Protein AF-0000000075801172 (afdb_homodimer)

Nearest PDB structures (foldseek):
  7rrp-assembly1_A  TM=1.000E+00  e=5.725E-20  Homo sapiens
  6wyh-assembly1_C  TM=9.990E-01  e=5.725E-20  Homo sapiens
  7ck8-assembly1_L-2  TM=9.978E-01  e=5.195E-20  Homo sapiens
  7u5l-assembly1_A  TM=1.000E+00  e=8.442E-20  Bos taurus
  4p18-assembly1_A  TM=9.981E-01  e=1.254E-17  Aquarana catesbeiana

pLDDT: mean 94.78, std 10.23, range [30.16, 98.81]

InterPro domains:
  IPR001519 Ferritin [PTHR11431] (6-178)
  IPR008331 Ferritin/DPS domain [PF00210] (19-159)
  IPR009040 Ferritin-like diiron domain [PS50905] (11-160)
  IPR009078 Ferritin-like superfamily [SSF47240] (3-177)
  IPR012347 Ferritin-like [G3DSA:1.20.1260.10] (1-182)

Radius of gyration: 22.42 Å; Cα contacts (8 Å, |Δi|>4): 446; chains: 2; bounding box: 62×63×52 Å

Organism: Acinonyx jubatus (NCBI:txid32536)

Foldseek 3Di:
DPPPPQFPQADLDDVVLLVLLLVLLLLLLLQLQQLQLQLVLCVDPVNVLNLSNVVSNVVSVVSNVVSVVSVVVCVNNRHDHDDDDRDHDPDNPQPADLSVLVVNLVSLVVSLVSLVVSLVVCVVSVNVVSNVVSVPPPNVVSVVSNVVSVVLNVQLVVLPPPVDVVSRVCCSCPVSVVVVVD/DPDPPQFPQADLDDVVLLVLLLVLLLLLLLQLQQLQLQLVLCVDPVNVLNLSNVVSNVVSVVSNVVSVVSVVVCVNNRHDHDDDDRDHDPDNPQPADLSVLVVNLVSLVVSLVSLVVSLVVCVVSVNVVSNVVSVPPPNVVSVVSNVVSVVLNVQLVVLPPPVDVVSRVCCSCPVSVVVVVD

Sequence (364 aa):
MATAPSSQVRQNYHPQCEAAINSQINLELYTSYVYLSMAFYFDRADVALENFSKFFLRRSYKESQHAEKLMQLQNQRGGRIRLHNIMKPDRDNWENGLNAMEWAFHLEKSMNQSLLDLHQLATDKNDAHLCSFLETNYLPEQVKVIKELGGYITNLSKMGAPETGMAEYLFDKLTLGNSAKNMATAPSSQVRQNYHPQCEAAINSQINLELYTSYVYLSMAFYFDRADVALENFSKFFLRRSYKESQHAEKLMQLQNQRGGRIRLHNIMKPDRDNWENGLNAMEWAFHLEKSMNQSLLDLHQLATDKNDAHLCSFLETNYLPEQVKVIKELGGYITNLSKMGAPETGMAEYLFDKLTLGNSAKN

Solvent-accessible surface area (backbone atoms only — not comparable to full-atom values): 19072 Å² total; per-residue (Å²): 125,84,69,74,76,74,39,89,64,44,64,91,63,54,68,68,56,48,50,49,48,32,52,49,31,52,50,25,46,33,50,15,50,38,24,42,53,51,11,58,47,24,52,18,76,88,61,60,31,58,33,51,12,51,53,27,37,51,50,13,53,50,28,43,49,53,22,49,52,49,51,50,49,37,27,66,46,28,49,73,88,61,80,58,62,36,66,43,59,93,61,87,71,57,91,47,66,57,57,43,41,49,51,52,37,51,53,48,52,51,50,46,50,52,52,50,52,49,37,50,51,23,54,76,68,69,28,64,67,58,34,51,49,42,59,70,74,41,51,61,58,47,56,53,50,47,50,50,36,50,50,51,44,51,52,35,47,72,52,37,40,83,83,32,68,63,25,53,54,48,43,28,57,58,52,42,42,52,53,69,75,103,126,84,69,74,76,74,38,88,64,43,65,89,63,54,68,67,56,48,51,48,49,32,51,49,30,52,50,26,46,34,50,15,49,39,25,42,53,50,12,57,46,26,52,19,75,87,60,61,32,59,32,52,12,50,53,27,39,52,50,14,54,51,27,42,50,53,21,49,52,48,51,49,49,37,28,68,45,28,47,74,88,63,80,59,63,34,65,42,56,96,63,86,72,58,91,46,68,57,56,41,40,49,51,50,38,51,51,49,51,51,50,46,50,52,51,50,51,50,38,51,52,22,57,76,68,68,29,62,65,59,35,50,50,42,59,69,74,41,52,61,58,46,55,53,50,45,50,52,36,51,50,50,44,51,52,34,46,73,53,38,40,83,84,32,66,63,26,54,54,48,42,27,56,58,54,40,43,52,53,70,75,104

Secondary structure (DSSP, 8-state):
-------TT--S--HHHHHHHHHHHHHHHHHHHHHHHHHHHHTSTTT--HHHHHHHHHHHHHHHHHHHHHHHHHHHTT------PBPPPS-S---SHHHHHHHHHHHHHHHHHHHHHHHHHHHHTT-HHHHHHHHHHTHHHHHHHHHHHHHHHHHHHHTTTTT-HHHHHHIIIIIIHHHTT-/-------TT--S--HHHHHHHHHHHHHHHHHHHHHHHHHHHHTSTTT--HHHHHHHHHHHHHHHHHHHHHHHHHHHTT------PBPPPS-S---SHHHHHHHHHHHHHHHHHHHHHHHHHHHHTT-HHHHHHHHHHTHHHHHHHHHHHHHHHHHHHHTTTTT-HHHHHHIIIIIIHHHTT-

Structure (mmCIF, N/CA/C/O backbone):
data_AF-0000000075801172-model_v1
#
loop_
_entity.id
_entity.type
_entity.pdbx_description
1 polymer 'Ferritin heavy chain-like'
#
loop_
_atom_site.group_PDB
_atom_site.id
_atom_site.type_symbol
_atom_site.label_atom_id
_atom_site.label_alt_id
_atom_site.label_comp_id
_atom_site.label_asym_id
_atom_site.label_entity_id
_atom_site.label_seq_id
_atom_site.pdbx_PDB_ins_code
_atom_site.Cartn_x
_atom_site.Cartn_y
_atom_site.Cartn_z
_atom_site.occupancy
_atom_site.B_iso_or_equiv
_atom_site.auth_seq_id
_atom_site.auth_comp_id
_atom_site.auth_asym_id
_atom_site.auth_atom_id
_atom_site.pdbx_PDB_model_num
ATOM 1 N N . MET A 1 1 ? -9.609 13.562 30.75 1 30.16 1 MET A N 1
ATOM 2 C CA . MET A 1 1 ? -8.961 13.297 29.469 1 30.16 1 MET A CA 1
ATOM 3 C C . MET A 1 1 ? -9.586 14.148 28.359 1 30.16 1 MET A C 1
ATOM 5 O O . MET A 1 1 ? -10.789 14.078 28.109 1 30.16 1 MET A O 1
ATOM 9 N N . ALA A 1 2 ? -9.078 15.312 28.109 1 39 2 ALA A N 1
ATOM 10 C CA . ALA A 1 2 ? -9.781 16.281 27.266 1 39 2 ALA A CA 1
ATOM 11 C C . ALA A 1 2 ? -10.211 15.656 25.953 1 39 2 ALA A C 1
ATOM 13 O O . ALA A 1 2 ? -9.383 15.086 25.234 1 39 2 ALA A O 1
ATOM 14 N N . THR A 1 3 ? -11.375 15.148 25.734 1 43 3 THR A N 1
ATOM 15 C CA . THR A 1 3 ? -11.938 14.578 24.516 1 43 3 THR A CA 1
ATOM 16 C C . THR A 1 3 ? -11.555 15.422 23.312 1 43 3 THR A C 1
ATOM 18 O O . THR A 1 3 ? -11.625 16.656 23.359 1 43 3 THR A O 1
ATOM 21 N N . ALA A 1 4 ? -10.57 14.977 22.516 1 52.16 4 ALA A N 1
ATOM 22 C CA . ALA A 1 4 ? -10.195 15.75 21.344 1 52.16 4 ALA A CA 1
ATOM 23 C C . ALA A 1 4 ? -11.422 16.406 20.688 1 52.16 4 ALA A C 1
ATOM 25 O O . ALA A 1 4 ? -12.461 15.758 20.531 1 52.16 4 ALA A O 1
ATOM 26 N N . PRO A 1 5 ? -11.492 17.656 20.766 1 61.16 5 PRO A N 1
ATOM 27 C CA . PRO A 1 5 ? -12.68 18.328 20.25 1 61.16 5 PRO A CA 1
ATOM 28 C C . PRO A 1 5 ? -13.18 17.766 18.938 1 61.16 5 PRO A C 1
ATOM 30 O O . PRO A 1 5 ? -12.375 17.281 18.125 1 61.16 5 PRO A O 1
ATOM 33 N N . SER A 1 6 ? -14.477 17.266 18.875 1 72.88 6 SER A N 1
ATOM 34 C CA . SER A 1 6 ? -15.172 16.781 17.688 1 72.88 6 SER A CA 1
ATOM 35 C C . SER A 1 6 ? -14.914 17.703 16.484 1 72.88 6 SER A C 1
ATOM 37 O O . SER A 1 6 ? -14.719 18.906 16.656 1 72.88 6 SER A O 1
ATOM 39 N N . SER A 1 7 ? -14.594 17.141 15.359 1 84.56 7 SER A N 1
ATOM 40 C CA . SER A 1 7 ? -14.43 17.875 14.109 1 84.56 7 SER A CA 1
ATOM 41 C C . SER A 1 7 ? -15.586 18.844 13.883 1 84.56 7 SER A C 1
ATOM 43 O O . SER A 1 7 ? -16.734 18.516 14.18 1 84.56 7 SER A O 1
ATOM 45 N N . GLN A 1 8 ? -15.258 20.047 13.562 1 88.81 8 GLN A N 1
ATOM 46 C CA . GLN A 1 8 ? -16.25 21.078 13.305 1 88.81 8 GLN A CA 1
ATOM 47 C C . GLN A 1 8 ? -17.203 20.656 12.188 1 88.81 8 GLN A C 1
ATOM 49 O O . GLN A 1 8 ? -18.328 21.172 12.094 1 88.81 8 GLN A O 1
ATOM 54 N N . VAL A 1 9 ? -16.797 19.688 11.383 1 93.56 9 VAL A N 1
ATOM 55 C CA . VAL A 1 9 ? -17.609 19.359 10.211 1 93.56 9 VAL A CA 1
ATOM 56 C C . VAL A 1 9 ? -18.5 18.156 10.531 1 93.56 9 VAL A C 1
ATOM 58 O O . VAL A 1 9 ? -19.359 17.797 9.727 1 93.56 9 VAL A O 1
ATOM 61 N N . ARG A 1 10 ? -18.344 17.609 11.672 1 94.44 10 ARG A N 1
ATOM 62 C CA . ARG A 1 10 ? -19.109 16.422 12.016 1 94.44 10 ARG A CA 1
ATOM 63 C C . ARG A 1 10 ? -20.578 16.75 12.188 1 94.44 10 ARG A C 1
ATOM 65 O O . ARG A 1 10 ? -20.938 17.656 12.938 1 94.44 10 ARG A O 1
ATOM 72 N N . GLN A 1 11 ? -21.375 16.078 11.508 1 94.06 11 GLN A N 1
ATOM 73 C CA . GLN A 1 11 ? -22.828 16.25 11.594 1 94.06 11 GLN A CA 1
ATOM 74 C C . GLN A 1 11 ? -23.547 14.922 11.359 1 94.06 11 GLN A C 1
ATOM 76 O O . GLN A 1 11 ? -23.453 14.344 10.281 1 94.06 11 GLN A O 1
ATOM 81 N N . ASN A 1 12 ? -24.266 14.445 12.328 1 93.88 12 ASN A N 1
ATOM 82 C CA . ASN A 1 12 ? -25.078 13.242 12.25 1 93.88 12 ASN A CA 1
ATOM 83 C C . ASN A 1 12 ? -24.266 12.031 11.805 1 93.88 12 ASN A C 1
ATOM 85 O O . ASN A 1 12 ? -24.688 11.281 10.922 1 93.88 12 ASN A O 1
ATOM 89 N N . TYR A 1 13 ? -23.156 11.969 12.359 1 96.25 13 TYR A N 1
ATOM 90 C CA . TYR A 1 13 ? -22.266 10.852 12.078 1 96.25 13 TYR A CA 1
ATOM 91 C C . TYR A 1 13 ? -22.141 9.93 13.289 1 96.25 13 TYR A C 1
ATOM 93 O O . TYR A 1 13 ? -21.391 10.227 14.227 1 96.25 13 TYR A O 1
ATOM 101 N N . HIS A 1 14 ? -22.828 8.859 13.273 1 97.31 14 HIS A N 1
ATOM 102 C CA . HIS A 1 14 ? -22.953 7.957 14.406 1 97.31 14 HIS A CA 1
ATOM 103 C C . HIS A 1 14 ? -21.609 7.297 14.727 1 97.31 14 HIS A C 1
ATOM 105 O O . HIS A 1 14 ? -20.891 6.879 13.812 1 97.31 14 HIS A O 1
ATOM 111 N N . PRO A 1 15 ? -21.266 7.145 16.016 1 97.44 15 PRO A N 1
ATOM 112 C CA . PRO A 1 15 ? -19.984 6.566 16.391 1 97.44 15 PRO A CA 1
ATOM 113 C C . PRO A 1 15 ? -19.812 5.129 15.906 1 97.44 15 PRO A C 1
ATOM 115 O O . PRO A 1 15 ? -18.703 4.703 15.594 1 97.44 15 PRO A O 1
ATOM 118 N N . GLN A 1 16 ? -20.859 4.434 15.844 1 98.38 16 GLN A N 1
ATOM 119 C CA . GLN A 1 16 ? -20.766 3.055 15.375 1 98.38 16 GLN A CA 1
ATOM 120 C C . GLN A 1 16 ? -20.422 2.996 13.891 1 98.38 16 GLN A C 1
ATOM 122 O O . GLN A 1 16 ? -19.703 2.094 13.453 1 98.38 16 GLN A O 1
ATOM 127 N N . CYS A 1 17 ? -20.984 3.93 13.062 1 98.5 17 CYS A N 1
ATOM 128 C CA . CYS A 1 17 ? -20.609 4.008 11.656 1 98.5 17 CYS A CA 1
ATOM 129 C C . CYS A 1 17 ? -19.141 4.391 11.492 1 98.5 17 CYS A C 1
ATOM 131 O O . CYS A 1 17 ? -18.438 3.795 10.68 1 98.5 17 CYS A O 1
ATOM 133 N N . GLU A 1 18 ? -18.719 5.355 12.289 1 98.12 18 GLU A N 1
ATOM 134 C CA . GLU A 1 18 ? -17.312 5.766 12.289 1 98.12 18 GLU A CA 1
ATOM 135 C C . GLU A 1 18 ? -16.391 4.582 12.586 1 98.12 18 GLU A C 1
ATOM 137 O O . GLU A 1 18 ? -15.406 4.363 11.883 1 98.12 18 GLU A O 1
ATOM 142 N N . ALA A 1 19 ? -16.719 3.816 13.578 1 98.56 19 ALA A N 1
ATOM 143 C CA . ALA A 1 19 ? -15.922 2.66 13.969 1 98.56 19 ALA A CA 1
ATOM 144 C C . ALA A 1 19 ? -15.93 1.588 12.883 1 98.56 19 ALA A C 1
ATOM 146 O O . ALA A 1 19 ? -14.898 0.969 12.609 1 98.56 19 ALA A O 1
ATOM 147 N N . ALA A 1 20 ? -17.047 1.38 12.344 1 98.62 20 ALA A N 1
ATOM 148 C CA . ALA A 1 20 ? -17.188 0.351 11.312 1 98.62 20 ALA A CA 1
ATOM 149 C C . ALA A 1 20 ? -16.375 0.716 10.07 1 98.62 20 ALA A C 1
ATOM 151 O O . ALA A 1 20 ? -15.812 -0.159 9.406 1 98.62 20 ALA A O 1
ATOM 152 N N . ILE A 1 21 ? -16.344 1.961 9.711 1 98.62 21 ILE A N 1
ATOM 153 C CA . ILE A 1 21 ? -15.547 2.422 8.586 1 98.62 21 ILE A CA 1
ATOM 154 C C . ILE A 1 21 ? -14.062 2.18 8.875 1 98.62 21 ILE A C 1
ATOM 156 O O . ILE A 1 21 ? -13.32 1.726 8.008 1 98.62 21 ILE A O 1
ATOM 160 N N . ASN A 1 22 ? -13.641 2.457 10.109 1 98.5 22 ASN A N 1
ATOM 161 C CA . ASN A 1 22 ? -12.266 2.178 10.492 1 98.5 22 ASN A CA 1
ATOM 162 C C . ASN A 1 22 ? -11.938 0.693 10.367 1 98.5 22 ASN A C 1
ATOM 164 O O . ASN A 1 22 ? -10.852 0.329 9.914 1 98.5 22 ASN A O 1
ATOM 168 N N . SER A 1 23 ? -12.891 -0.147 10.734 1 98.5 23 SER A N 1
ATOM 169 C CA . SER A 1 23 ? -12.703 -1.586 10.586 1 98.5 23 SER A CA 1
ATOM 170 C C . SER A 1 23 ? -12.57 -1.971 9.109 1 98.5 23 SER A C 1
ATOM 172 O O . SER A 1 23 ? -11.719 -2.789 8.758 1 98.5 23 SER A O 1
ATOM 174 N N . GLN A 1 24 ? -13.422 -1.36 8.336 1 98.62 24 GLN A N 1
ATOM 175 C CA . GLN A 1 24 ? -13.391 -1.66 6.906 1 98.62 24 GLN A CA 1
ATOM 176 C C . GLN A 1 24 ? -12.086 -1.181 6.273 1 98.62 24 GLN A C 1
ATOM 178 O O . GLN A 1 24 ? -11.547 -1.837 5.383 1 98.62 24 GLN A O 1
ATOM 183 N N . ILE A 1 25 ? -11.562 0.005 6.66 1 98.62 25 ILE A N 1
ATOM 184 C CA . ILE A 1 25 ? -10.266 0.503 6.191 1 98.62 25 ILE A CA 1
ATOM 185 C C . ILE A 1 25 ? -9.188 -0.54 6.457 1 98.62 25 ILE A C 1
ATOM 187 O O . ILE A 1 25 ? -8.422 -0.892 5.559 1 98.62 25 ILE A O 1
ATOM 191 N N . ASN A 1 26 ? -9.156 -1.067 7.652 1 97.94 26 ASN A N 1
ATOM 192 C CA . ASN A 1 26 ? -8.156 -2.061 8.023 1 97.94 26 ASN A CA 1
ATOM 193 C C . ASN A 1 26 ? -8.289 -3.33 7.184 1 97.94 26 ASN A C 1
ATOM 195 O O . ASN A 1 26 ? -7.285 -3.928 6.789 1 97.94 26 ASN A O 1
ATOM 199 N N . LEU A 1 27 ? -9.5 -3.742 6.977 1 98.06 27 LEU A N 1
ATOM 200 C CA . LEU A 1 27 ? -9.742 -4.938 6.176 1 98.06 27 LEU A CA 1
ATOM 201 C C . LEU A 1 27 ? -9.242 -4.746 4.75 1 98.06 27 LEU A C 1
ATOM 203 O O . LEU A 1 27 ? -8.648 -5.656 4.168 1 98.06 27 LEU A O 1
ATOM 207 N N . GLU A 1 28 ? -9.5 -3.566 4.164 1 98.56 28 GLU A N 1
ATOM 208 C CA . GLU A 1 28 ? -9.023 -3.27 2.816 1 98.56 28 GLU A CA 1
ATOM 209 C C . GLU A 1 28 ? -7.5 -3.275 2.758 1 98.56 28 GLU A C 1
ATOM 211 O O . GLU A 1 28 ? -6.91 -3.791 1.805 1 98.56 28 GLU A O 1
ATOM 216 N N . LEU A 1 29 ? -6.871 -2.676 3.752 1 98.62 29 LEU A N 1
ATOM 217 C CA . LEU A 1 29 ? -5.414 -2.652 3.795 1 98.62 29 LEU A CA 1
ATOM 218 C C . LEU A 1 29 ? -4.852 -4.066 3.928 1 98.62 29 LEU A C 1
ATOM 220 O O . LEU A 1 29 ? -3.881 -4.418 3.254 1 98.62 29 LEU A O 1
ATOM 224 N N . TYR A 1 30 ? -5.469 -4.875 4.727 1 98.31 30 TYR A N 1
ATOM 225 C CA . TYR A 1 30 ? -5.074 -6.273 4.867 1 98.31 30 TYR A CA 1
ATOM 226 C C . TYR A 1 30 ? -5.219 -7.016 3.543 1 98.31 30 TYR A C 1
ATOM 228 O O . TYR A 1 30 ? -4.32 -7.758 3.137 1 98.31 30 TYR A O 1
ATOM 236 N N . THR A 1 31 ? -6.34 -6.82 2.947 1 98.25 31 THR A N 1
ATOM 237 C CA . THR A 1 31 ? -6.598 -7.496 1.681 1 98.25 31 THR A CA 1
ATOM 238 C C . THR A 1 31 ? -5.574 -7.082 0.626 1 98.25 31 THR A C 1
ATOM 240 O O . THR A 1 31 ? -5.098 -7.914 -0.145 1 98.25 31 THR A O 1
ATOM 243 N N . SER A 1 32 ? -5.246 -5.75 0.593 1 98.62 32 SER A N 1
ATOM 244 C CA . SER A 1 32 ? -4.199 -5.27 -0.302 1 98.62 32 SER A CA 1
ATOM 245 C C . SER A 1 32 ? -2.883 -6 -0.051 1 98.62 32 SER A C 1
ATOM 247 O O . SER A 1 32 ? -2.193 -6.391 -0.995 1 98.62 32 SER A O 1
ATOM 249 N N . TYR A 1 33 ? -2.561 -6.238 1.163 1 98.62 33 TYR A N 1
ATOM 250 C CA . TYR A 1 33 ? -1.331 -6.914 1.561 1 98.62 33 TYR A CA 1
ATOM 251 C C . TYR A 1 33 ? -1.348 -8.375 1.127 1 98.62 33 TYR A C 1
ATOM 253 O O . TYR A 1 33 ? -0.34 -8.898 0.646 1 98.62 33 TYR A O 1
ATOM 261 N N . VAL A 1 34 ? -2.455 -9.023 1.268 1 98.38 34 VAL A N 1
ATOM 262 C CA . VAL A 1 34 ? -2.609 -10.414 0.854 1 98.38 34 VAL A CA 1
ATOM 263 C C . VAL A 1 34 ? -2.402 -10.531 -0.655 1 98.38 34 VAL A C 1
ATOM 265 O O . VAL A 1 34 ? -1.671 -11.406 -1.122 1 98.38 34 VAL A O 1
ATOM 268 N N . TYR A 1 35 ? -3.002 -9.633 -1.4 1 98.56 35 TYR A N 1
ATOM 269 C CA . TYR A 1 35 ? -2.865 -9.664 -2.852 1 98.56 35 TYR A CA 1
ATOM 270 C C . TYR A 1 35 ? -1.427 -9.375 -3.271 1 98.56 35 TYR A C 1
ATOM 272 O O . TYR A 1 35 ? -0.944 -9.922 -4.266 1 98.56 35 TYR A O 1
ATOM 280 N N . LEU A 1 36 ? -0.772 -8.492 -2.512 1 98.75 36 LEU A N 1
ATOM 281 C CA . LEU A 1 36 ? 0.645 -8.25 -2.758 1 98.75 36 LEU A CA 1
ATOM 282 C C . LEU A 1 36 ? 1.455 -9.531 -2.588 1 98.75 36 LEU A C 1
ATOM 284 O O . LEU A 1 36 ? 2.303 -9.852 -3.424 1 98.75 36 LEU A O 1
ATOM 288 N N . SER A 1 37 ? 1.157 -10.266 -1.583 1 98.5 37 SER A N 1
ATOM 289 C CA . SER A 1 37 ? 1.79 -11.555 -1.337 1 98.5 37 SER A CA 1
ATOM 290 C C . SER A 1 37 ? 1.562 -12.516 -2.502 1 98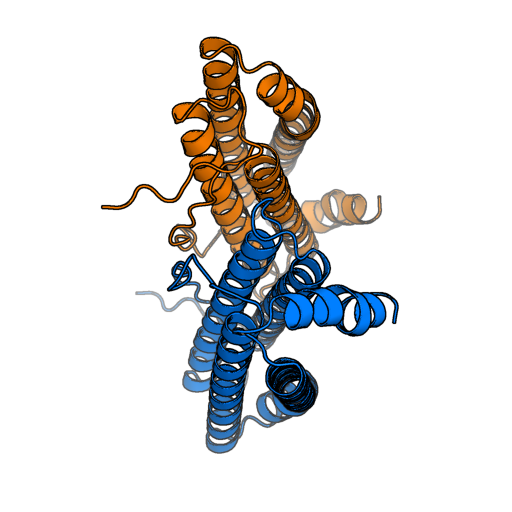.5 37 SER A C 1
ATOM 292 O O . SER A 1 37 ? 2.5 -13.164 -2.975 1 98.5 37 SER A O 1
ATOM 294 N N . MET A 1 38 ? 0.313 -12.594 -2.994 1 98.12 38 MET A N 1
ATOM 295 C CA . MET A 1 38 ? -0.011 -13.461 -4.121 1 98.12 38 MET A CA 1
ATOM 296 C C . MET A 1 38 ? 0.763 -13.047 -5.367 1 98.12 38 MET A C 1
ATOM 298 O O . MET A 1 38 ? 1.316 -13.898 -6.07 1 98.12 38 MET A O 1
ATOM 302 N N . ALA A 1 39 ? 0.782 -11.734 -5.586 1 98.56 39 ALA A N 1
ATOM 303 C CA . ALA A 1 39 ? 1.435 -11.211 -6.781 1 98.56 39 ALA A CA 1
ATOM 304 C C . ALA A 1 39 ? 2.891 -11.664 -6.855 1 98.56 39 ALA A C 1
ATOM 306 O O . ALA A 1 39 ? 3.33 -12.195 -7.875 1 98.56 39 ALA A O 1
ATOM 307 N N . PHE A 1 40 ? 3.564 -11.594 -5.766 1 98.44 40 PHE A N 1
ATOM 308 C CA . PHE A 1 40 ? 5 -11.844 -5.828 1 98.44 40 PHE A CA 1
ATOM 309 C C . PHE A 1 40 ? 5.309 -13.312 -5.602 1 98.44 40 PHE A C 1
ATOM 311 O O . PHE A 1 40 ? 6.414 -13.781 -5.898 1 98.44 40 PHE A O 1
ATOM 318 N N . TYR A 1 41 ? 4.352 -14.086 -5.145 1 97.94 41 TYR A N 1
ATOM 319 C CA . TYR A 1 41 ? 4.461 -15.539 -5.219 1 97.94 41 TYR A CA 1
ATOM 320 C C . TYR A 1 41 ? 4.5 -16.016 -6.668 1 97.94 41 TYR A C 1
ATOM 322 O O . TYR A 1 41 ? 5.375 -16.781 -7.055 1 97.94 41 TYR A O 1
ATOM 330 N N . PHE A 1 42 ? 3.596 -15.492 -7.469 1 98 42 PHE A N 1
ATOM 331 C CA . PHE A 1 42 ? 3.441 -15.969 -8.836 1 98 42 PHE A CA 1
ATOM 332 C C . PHE A 1 42 ? 4.539 -15.414 -9.734 1 98 42 PHE A C 1
ATOM 334 O O . PHE A 1 42 ? 4.762 -15.914 -10.836 1 98 42 PHE A O 1
ATOM 341 N N . ASP A 1 43 ? 5.215 -14.406 -9.242 1 97.56 43 ASP A N 1
ATOM 342 C CA . ASP A 1 43 ? 6.34 -13.828 -9.977 1 97.56 43 ASP A CA 1
ATOM 343 C C . ASP A 1 43 ? 7.613 -14.641 -9.758 1 97.56 43 ASP A C 1
ATOM 345 O O . ASP A 1 43 ? 8.609 -14.445 -10.453 1 97.56 43 ASP A O 1
ATOM 349 N N . ARG A 1 44 ? 7.645 -15.578 -8.852 1 96.44 44 ARG A N 1
ATOM 350 C CA . ARG A 1 44 ? 8.828 -16.391 -8.578 1 96.44 44 ARG A CA 1
ATOM 351 C C . ARG A 1 44 ? 9.258 -17.156 -9.82 1 96.44 44 ARG A C 1
ATOM 353 O O . ARG A 1 44 ? 8.422 -17.547 -10.641 1 96.44 44 ARG A O 1
ATOM 360 N N . ALA A 1 45 ? 10.516 -17.438 -9.836 1 94.38 45 ALA A N 1
ATOM 361 C CA . ALA A 1 45 ? 11.062 -18.172 -10.977 1 94.38 45 ALA A CA 1
ATOM 362 C C . ALA A 1 45 ? 10.562 -19.609 -11.008 1 94.38 45 ALA A C 1
ATOM 364 O O . ALA A 1 45 ? 10.398 -20.188 -12.078 1 94.38 45 ALA A O 1
ATOM 365 N N . ASP A 1 46 ? 10.266 -20.172 -9.844 1 94.12 46 ASP A N 1
ATOM 366 C CA . ASP A 1 46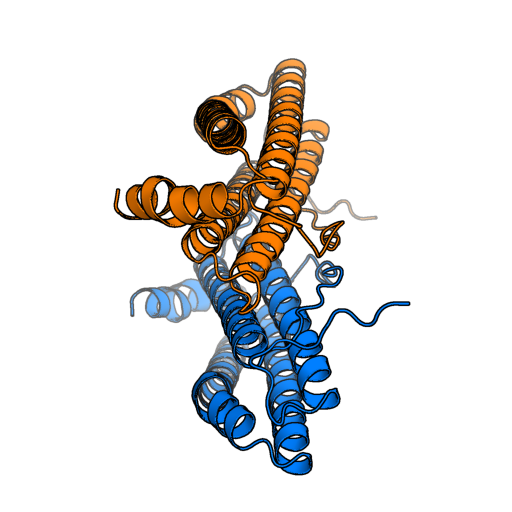 ? 9.852 -21.562 -9.781 1 94.12 46 ASP A CA 1
ATOM 367 C C . ASP A 1 46 ? 8.336 -21.703 -9.93 1 94.12 46 ASP A C 1
ATOM 369 O O . ASP A 1 46 ? 7.801 -22.812 -9.953 1 94.12 46 ASP A O 1
ATOM 373 N N . VAL A 1 47 ? 7.613 -20.562 -9.984 1 95.06 47 VAL A N 1
ATOM 374 C CA . VAL A 1 47 ? 6.184 -20.516 -10.258 1 95.06 47 VAL A CA 1
ATOM 375 C C . VAL A 1 47 ? 5.945 -20 -11.68 1 95.06 47 VAL A C 1
ATOM 377 O O . VAL A 1 47 ? 5.215 -20.625 -12.453 1 95.06 47 VAL A O 1
ATOM 380 N N . ALA A 1 48 ? 6.484 -18.844 -12.008 1 96 48 ALA A N 1
ATOM 381 C CA . ALA A 1 48 ? 6.641 -18.312 -13.352 1 96 48 ALA A CA 1
ATOM 382 C C . ALA A 1 48 ? 5.285 -18.156 -14.039 1 96 48 ALA A C 1
ATOM 384 O O . ALA A 1 48 ? 5.109 -18.578 -15.18 1 96 48 ALA A O 1
ATOM 385 N N . LEU A 1 49 ? 4.348 -17.578 -13.344 1 97.12 49 LEU A N 1
ATOM 386 C CA . LEU A 1 49 ? 3.049 -17.234 -13.914 1 97.12 49 LEU A CA 1
ATOM 387 C C . LEU A 1 49 ? 2.816 -15.727 -13.859 1 97.12 49 LEU A C 1
ATOM 389 O O . LEU A 1 49 ? 2.119 -15.234 -12.961 1 97.12 49 LEU A O 1
ATOM 393 N N . GLU A 1 50 ? 3.318 -15.07 -14.82 1 97.31 50 GLU A N 1
ATOM 394 C CA . GLU A 1 50 ? 3.482 -13.617 -14.82 1 97.31 50 GLU A CA 1
ATOM 395 C C . GLU A 1 50 ? 2.133 -12.906 -14.852 1 97.31 50 GLU A C 1
ATOM 397 O O . GLU A 1 50 ? 1.961 -11.859 -14.227 1 97.31 50 GLU A O 1
ATOM 402 N N . ASN A 1 51 ? 1.214 -13.406 -15.57 1 98.19 51 ASN A N 1
ATOM 403 C CA . ASN A 1 51 ? -0.059 -12.703 -15.688 1 98.19 51 ASN A CA 1
ATOM 404 C C . ASN A 1 51 ? -0.917 -12.891 -14.438 1 98.19 51 ASN A C 1
ATOM 406 O O . ASN A 1 51 ? -1.684 -12 -14.062 1 98.19 51 ASN A O 1
ATOM 410 N N . PHE A 1 52 ? -0.803 -14.07 -13.758 1 98.31 52 PHE A N 1
ATOM 411 C CA . PHE A 1 52 ? -1.341 -14.172 -12.406 1 98.31 52 PHE A CA 1
ATOM 412 C C . PHE A 1 52 ? -0.762 -13.086 -11.508 1 98.31 52 PHE A C 1
ATOM 414 O O . PHE A 1 52 ? -1.496 -12.43 -10.766 1 98.31 52 PHE A O 1
ATOM 421 N N . SER A 1 53 ? 0.579 -12.953 -11.555 1 98.5 53 SER A N 1
ATOM 422 C CA . SER A 1 53 ? 1.265 -11.945 -10.75 1 98.5 53 SER A CA 1
ATOM 423 C C . SER A 1 53 ? 0.704 -10.555 -11.023 1 98.5 53 SER A C 1
ATOM 425 O O . SER A 1 53 ? 0.359 -9.828 -10.086 1 98.5 53 SER A O 1
ATOM 427 N N . LYS A 1 54 ? 0.573 -10.203 -12.234 1 98.31 54 LYS A N 1
ATOM 428 C CA . LYS A 1 54 ? 0.055 -8.891 -12.609 1 98.31 54 LYS A CA 1
ATOM 429 C C . LYS A 1 54 ? -1.382 -8.703 -12.133 1 98.31 54 LYS A C 1
ATOM 431 O O . LYS A 1 54 ? -1.756 -7.621 -11.68 1 98.31 54 LYS A O 1
ATOM 436 N N . PHE A 1 55 ? -2.197 -9.742 -12.375 1 98.44 55 PHE A N 1
ATOM 437 C CA . PHE A 1 55 ? -3.59 -9.688 -11.953 1 98.44 55 PHE A CA 1
ATOM 438 C C . PHE A 1 55 ? -3.688 -9.367 -10.461 1 98.44 55 PHE A C 1
ATOM 440 O O . PHE A 1 55 ? -4.418 -8.461 -10.062 1 98.44 55 PHE A O 1
ATOM 447 N N . PHE A 1 56 ? -2.914 -10.125 -9.617 1 98.56 56 PHE A N 1
ATOM 448 C CA . PHE A 1 56 ? -3.01 -9.945 -8.172 1 98.56 56 PHE A CA 1
ATOM 449 C C . PHE A 1 56 ? -2.385 -8.625 -7.746 1 98.56 56 PHE A C 1
ATOM 451 O O . PHE A 1 56 ? -2.83 -8.008 -6.777 1 98.56 56 PHE A O 1
ATOM 458 N N . LEU A 1 57 ? -1.346 -8.172 -8.43 1 98.69 57 LEU A N 1
ATOM 459 C CA . LEU A 1 57 ? -0.769 -6.867 -8.133 1 98.69 57 LEU A CA 1
ATOM 460 C C . LEU A 1 57 ? -1.778 -5.754 -8.391 1 98.69 57 LEU A C 1
ATOM 462 O O . LEU A 1 57 ? -1.914 -4.832 -7.578 1 98.69 57 LEU A O 1
ATOM 466 N N . ARG A 1 58 ? -2.498 -5.844 -9.492 1 98.25 58 ARG A N 1
ATOM 467 C CA . ARG A 1 58 ? -3.551 -4.875 -9.789 1 98.25 58 ARG A CA 1
ATOM 468 C C . ARG A 1 58 ? -4.629 -4.895 -8.711 1 98.25 58 ARG A C 1
ATOM 470 O O . ARG A 1 58 ? -5.125 -3.84 -8.305 1 98.25 58 ARG A O 1
ATOM 477 N N . ARG A 1 59 ? -4.965 -6.105 -8.312 1 98.25 59 ARG A N 1
ATOM 478 C CA . ARG A 1 59 ? -5.938 -6.219 -7.234 1 98.25 59 ARG A CA 1
ATOM 479 C C . ARG A 1 59 ? -5.43 -5.547 -5.965 1 98.25 59 ARG A C 1
ATOM 481 O O . ARG A 1 59 ? -6.195 -4.898 -5.25 1 98.25 59 ARG A O 1
ATOM 488 N N . SER A 1 60 ? -4.168 -5.703 -5.672 1 98.62 60 SER A N 1
ATOM 489 C CA . SER A 1 60 ? -3.564 -5.07 -4.504 1 98.62 60 SER A CA 1
ATOM 490 C C . SER A 1 60 ? -3.705 -3.553 -4.566 1 98.62 60 SER A C 1
ATOM 492 O O . SER A 1 60 ? -4.121 -2.924 -3.59 1 98.62 60 SER A O 1
ATOM 494 N N . TYR A 1 61 ? -3.406 -2.957 -5.668 1 98.5 61 TYR A N 1
ATOM 495 C CA . TYR A 1 61 ? -3.52 -1.516 -5.852 1 98.5 61 TYR A CA 1
ATOM 496 C C . TYR A 1 61 ? -4.965 -1.057 -5.688 1 98.5 61 TYR A C 1
ATOM 498 O O . TYR A 1 61 ? -5.23 -0.041 -5.043 1 98.5 61 TYR A O 1
ATOM 506 N N . LYS A 1 62 ? -5.867 -1.818 -6.25 1 98.06 62 LYS A N 1
ATOM 507 C CA . LYS A 1 62 ? -7.277 -1.459 -6.168 1 98.06 62 LYS A CA 1
ATOM 508 C C . LYS A 1 62 ? -7.762 -1.46 -4.723 1 98.06 62 LYS A C 1
ATOM 510 O O . LYS A 1 62 ? -8.492 -0.559 -4.305 1 98.06 62 LYS A O 1
ATOM 515 N N . GLU A 1 63 ? -7.391 -2.475 -3.967 1 98.44 63 GLU A N 1
ATOM 516 C CA . GLU A 1 63 ? -7.797 -2.537 -2.566 1 98.44 63 GLU A CA 1
ATOM 517 C C . GLU A 1 63 ? -7.211 -1.378 -1.769 1 98.44 63 GLU A C 1
ATOM 519 O O . GLU A 1 63 ? -7.848 -0.868 -0.844 1 98.44 63 GLU A O 1
ATOM 524 N N . SER A 1 64 ? -5.973 -1.017 -2.051 1 98.5 64 SER A N 1
ATOM 525 C CA . SER A 1 64 ? -5.383 0.16 -1.422 1 98.5 64 SER A CA 1
ATOM 526 C C . SER A 1 64 ? -6.207 1.411 -1.71 1 98.5 64 SER A C 1
ATOM 528 O O . SER A 1 64 ? -6.414 2.24 -0.822 1 98.5 64 SER A O 1
ATOM 530 N N . GLN A 1 65 ? -6.652 1.532 -2.91 1 98.31 65 GLN A N 1
ATOM 531 C CA . GLN A 1 65 ? -7.496 2.666 -3.281 1 98.31 65 GLN A CA 1
ATOM 532 C C . GLN A 1 65 ? -8.82 2.639 -2.525 1 98.31 65 GLN A C 1
ATOM 534 O O . GLN A 1 65 ? -9.359 3.689 -2.174 1 98.31 65 GLN A O 1
ATOM 539 N N . HIS A 1 66 ? -9.375 1.44 -2.33 1 98.5 66 HIS A N 1
ATOM 540 C CA . HIS A 1 66 ? -10.594 1.308 -1.539 1 98.5 66 HIS A CA 1
ATOM 541 C C . HIS A 1 66 ? -10.391 1.828 -0.12 1 98.5 66 HIS A C 1
ATOM 543 O O . HIS A 1 66 ? -11.25 2.529 0.418 1 98.5 66 HIS A O 1
ATOM 549 N N . ALA A 1 67 ? -9.258 1.487 0.458 1 98.69 67 ALA A N 1
ATOM 550 C CA . ALA A 1 67 ? -8.93 1.978 1.795 1 98.69 67 ALA A CA 1
ATOM 551 C C . ALA A 1 67 ? -8.836 3.5 1.812 1 98.69 67 ALA A C 1
ATOM 553 O O . ALA A 1 67 ? -9.391 4.152 2.699 1 98.69 67 ALA A O 1
ATOM 554 N N . GLU A 1 68 ? -8.172 4.062 0.864 1 98.62 68 GLU A N 1
ATOM 555 C CA . GLU A 1 68 ? -7.973 5.508 0.783 1 98.62 68 GLU A CA 1
ATOM 556 C C . GLU A 1 68 ? -9.305 6.238 0.635 1 98.62 68 GLU A C 1
ATOM 558 O O . GLU A 1 68 ? -9.516 7.289 1.245 1 98.62 68 GLU A O 1
ATOM 563 N N . LYS A 1 69 ? -10.172 5.648 -0.199 1 98.5 69 LYS A N 1
ATOM 564 C CA . LYS A 1 69 ? -11.492 6.254 -0.392 1 98.5 69 LYS A CA 1
ATOM 565 C C . LYS A 1 69 ? -12.273 6.289 0.916 1 98.5 69 LYS A C 1
ATOM 567 O O . LYS A 1 69 ? -12.961 7.273 1.208 1 98.5 69 LYS A O 1
ATOM 572 N N . LEU A 1 70 ? -12.195 5.258 1.665 1 98.75 70 LEU A N 1
ATOM 573 C CA . LEU A 1 70 ? -12.859 5.219 2.965 1 98.75 70 LEU A CA 1
ATOM 574 C C . LEU A 1 70 ? -12.227 6.215 3.93 1 98.75 70 LEU A C 1
ATOM 576 O O . LEU A 1 70 ? -12.922 6.844 4.727 1 98.75 70 LEU A O 1
ATOM 580 N N . MET A 1 71 ? -10.914 6.367 3.859 1 98.62 71 MET A N 1
ATOM 581 C CA . MET A 1 71 ? -10.219 7.328 4.707 1 98.62 71 MET A CA 1
ATOM 582 C C . MET A 1 71 ? -10.641 8.758 4.367 1 98.62 71 MET A C 1
ATOM 584 O O . MET A 1 71 ? -10.844 9.578 5.266 1 98.62 71 MET A O 1
ATOM 588 N N . GLN A 1 72 ? -10.758 8.945 3.086 1 98.19 72 GLN A N 1
ATOM 589 C CA . GLN A 1 72 ? -11.242 10.25 2.65 1 98.19 72 GLN A CA 1
ATOM 590 C C . GLN A 1 72 ? -12.641 10.516 3.188 1 98.19 72 GLN A C 1
ATOM 592 O O . GLN A 1 72 ? -12.922 11.617 3.678 1 98.19 72 GLN A O 1
ATOM 597 N N . LEU A 1 73 ? -13.531 9.531 3.074 1 98.25 73 LEU A N 1
ATOM 598 C CA . LEU A 1 73 ? -14.891 9.672 3.586 1 98.25 73 LEU A CA 1
ATOM 599 C C . LEU A 1 73 ? -14.883 9.953 5.086 1 98.25 73 LEU A C 1
ATOM 601 O O . LEU A 1 73 ? -15.609 10.828 5.559 1 98.25 73 LEU A O 1
ATOM 605 N N . GLN A 1 74 ? -14.086 9.211 5.836 1 98 74 GLN A N 1
ATOM 606 C CA . GLN A 1 74 ? -13.961 9.375 7.281 1 98 74 GLN A CA 1
ATOM 607 C C . GLN A 1 74 ? -13.617 10.82 7.641 1 98 74 GLN A C 1
ATOM 609 O O . GLN A 1 74 ? -14.266 11.422 8.5 1 98 74 GLN A O 1
ATOM 614 N N . ASN A 1 75 ? -12.68 11.367 6.898 1 97.25 75 ASN A N 1
ATOM 615 C CA . ASN A 1 75 ? -12.266 12.742 7.141 1 97.25 75 ASN A CA 1
ATOM 616 C C . ASN A 1 75 ? -13.352 13.734 6.738 1 97.25 75 ASN A C 1
ATOM 618 O O . ASN A 1 75 ? -13.594 14.711 7.445 1 97.25 75 ASN A O 1
ATOM 622 N N . GLN A 1 76 ? -13.977 13.43 5.641 1 97 76 GLN A N 1
ATOM 623 C CA . GLN A 1 76 ? -15.031 14.297 5.141 1 97 76 GLN A CA 1
ATOM 624 C C . GLN A 1 76 ? -16.203 14.383 6.121 1 97 76 GLN A C 1
ATOM 626 O O . GLN A 1 76 ? -16.828 15.43 6.254 1 97 76 GLN A O 1
ATOM 631 N N . ARG A 1 77 ? -16.438 13.281 6.855 1 97.06 77 ARG A N 1
ATOM 632 C CA . ARG A 1 77 ? -17.578 13.203 7.758 1 97.06 77 ARG A CA 1
ATOM 633 C C . ARG A 1 77 ? -17.203 13.656 9.164 1 97.06 77 ARG A C 1
ATOM 635 O O . ARG A 1 77 ? -18.031 13.648 10.07 1 97.06 77 ARG A O 1
ATOM 642 N N . GLY A 1 78 ? -15.945 14.086 9.305 1 96.69 78 GLY A N 1
ATOM 643 C CA . GLY A 1 78 ? -15.484 14.609 10.578 1 96.69 78 GLY A CA 1
ATOM 644 C C . GLY A 1 78 ? -15.094 13.531 11.57 1 96.69 78 GLY A C 1
ATOM 645 O O . GLY A 1 78 ? -15.031 13.781 12.773 1 96.69 78 GLY A O 1
ATOM 646 N N . GLY A 1 79 ? -14.852 12.297 11.086 1 96.5 79 GLY A N 1
ATOM 647 C CA . GLY A 1 79 ? -14.391 11.203 11.922 1 96.5 79 GLY A CA 1
ATOM 648 C C . GLY A 1 79 ? -12.883 11.164 12.078 1 96.5 79 GLY A C 1
ATOM 649 O O . GLY A 1 79 ? -12.18 12.055 11.609 1 96.5 79 GLY A O 1
ATOM 650 N N . ARG A 1 80 ? -12.469 10.164 12.812 1 96.5 80 ARG A N 1
ATOM 651 C CA . ARG A 1 80 ? -11.047 9.93 13.047 1 96.5 80 ARG A CA 1
ATOM 652 C C . ARG A 1 80 ? -10.617 8.57 12.516 1 96.5 80 ARG A C 1
ATOM 654 O O . ARG A 1 80 ? -11.266 7.559 12.789 1 96.5 80 ARG A O 1
ATOM 661 N N . ILE A 1 81 ? -9.586 8.625 11.805 1 97.38 81 ILE A N 1
ATOM 662 C CA . ILE A 1 81 ? -9.016 7.379 11.297 1 97.38 81 ILE A CA 1
ATOM 663 C C . ILE A 1 81 ? -8.195 6.699 12.383 1 97.38 81 ILE A C 1
ATOM 665 O O . ILE A 1 81 ? -7.379 7.348 13.047 1 97.38 81 ILE A O 1
ATOM 669 N N . ARG A 1 82 ? -8.445 5.492 12.586 1 96.44 82 ARG A N 1
ATOM 670 C CA . ARG A 1 82 ? -7.707 4.652 13.516 1 96.44 82 ARG A CA 1
ATOM 671 C C . ARG A 1 82 ? -7.031 3.492 12.797 1 96.44 82 ARG A C 1
ATOM 673 O O . ARG A 1 82 ? -7.699 2.566 12.336 1 96.44 82 ARG A O 1
ATOM 680 N N . LEU A 1 83 ? -5.758 3.547 12.75 1 96.75 83 LEU A N 1
ATOM 681 C CA . LEU A 1 83 ? -5 2.518 12.047 1 96.75 83 LEU A CA 1
ATOM 682 C C . LEU A 1 83 ? -4.535 1.433 13.016 1 96.75 83 LEU A C 1
ATOM 684 O O . LEU A 1 83 ? -4.223 1.719 14.172 1 96.75 83 LEU A O 1
ATOM 688 N N . HIS A 1 84 ? -4.453 0.244 12.562 1 97.06 84 HIS A N 1
ATOM 689 C CA . HIS A 1 84 ? -4.016 -0.929 13.312 1 97.06 84 HIS A CA 1
ATOM 690 C C . HIS A 1 84 ? -2.881 -1.651 12.602 1 97.06 84 HIS A C 1
ATOM 692 O O . HIS A 1 84 ? -2.582 -1.353 11.438 1 97.06 84 HIS A O 1
ATOM 698 N N . ASN A 1 85 ? -2.254 -2.486 13.406 1 98 85 ASN A N 1
ATOM 699 C CA . ASN A 1 85 ? -1.312 -3.359 12.719 1 98 85 ASN A CA 1
ATOM 700 C C . ASN A 1 85 ? -1.969 -4.074 11.539 1 98 85 ASN A C 1
ATOM 702 O O . ASN A 1 85 ? -3.109 -4.527 11.641 1 98 85 ASN A O 1
ATOM 706 N N . ILE A 1 86 ? -1.267 -4.117 10.492 1 97.94 86 ILE A N 1
ATOM 707 C CA . ILE A 1 86 ? -1.702 -4.969 9.391 1 97.94 86 ILE A CA 1
ATOM 708 C C . ILE A 1 86 ? -1.057 -6.344 9.516 1 97.94 86 ILE A C 1
ATOM 710 O O . ILE A 1 86 ? 0.168 -6.473 9.438 1 97.94 86 ILE A O 1
ATOM 714 N N . MET A 1 87 ? -1.847 -7.309 9.688 1 97.06 87 MET A N 1
ATOM 715 C CA . MET A 1 87 ? -1.326 -8.664 9.867 1 97.06 87 MET A CA 1
ATOM 716 C C . MET A 1 87 ? -0.714 -9.188 8.578 1 97.06 87 MET A C 1
ATOM 718 O O . MET A 1 87 ? -1.225 -8.922 7.488 1 97.06 87 MET A O 1
ATOM 722 N N . LYS A 1 88 ? 0.33 -9.922 8.719 1 96.75 88 LYS A N 1
ATOM 723 C CA . LYS A 1 88 ? 0.876 -10.586 7.539 1 96.75 88 LYS A CA 1
ATOM 724 C C . LYS A 1 88 ? -0.124 -11.578 6.957 1 96.75 88 LYS A C 1
ATOM 726 O O . LYS A 1 88 ? -0.975 -12.109 7.676 1 96.75 88 LYS A O 1
ATOM 731 N N . PRO A 1 89 ? 0.028 -11.852 5.652 1 94.19 89 PRO A N 1
ATOM 732 C CA . PRO A 1 89 ? -0.838 -12.891 5.086 1 94.19 89 PRO A CA 1
ATOM 733 C C . PRO A 1 89 ? -0.715 -14.227 5.816 1 94.19 89 PRO A C 1
ATOM 735 O O . PRO A 1 89 ? 0.371 -14.586 6.281 1 94.19 89 PRO A O 1
ATOM 738 N N . ASP A 1 90 ? -1.806 -14.938 5.895 1 90.31 90 ASP A N 1
ATOM 739 C CA . ASP A 1 90 ? -1.882 -16.203 6.617 1 90.31 90 ASP A CA 1
ATOM 740 C C . ASP A 1 90 ? -1.02 -17.266 5.945 1 90.31 90 ASP A C 1
ATOM 742 O O . ASP A 1 90 ? -0.633 -18.25 6.578 1 90.31 90 ASP A O 1
ATOM 746 N N . ARG A 1 91 ? -0.771 -17 4.727 1 90.31 91 ARG A N 1
ATOM 747 C CA . ARG A 1 91 ? 0.039 -17.953 3.984 1 90.31 91 ARG A CA 1
ATOM 748 C C . ARG A 1 91 ? 1.061 -17.25 3.104 1 90.31 91 ARG A C 1
ATOM 750 O O . ARG A 1 91 ? 0.892 -16.078 2.771 1 90.31 91 ARG A O 1
ATOM 757 N N . ASP A 1 92 ? 2.129 -18.031 2.803 1 87 92 ASP A N 1
ATOM 758 C CA . ASP A 1 92 ? 3.156 -17.484 1.916 1 87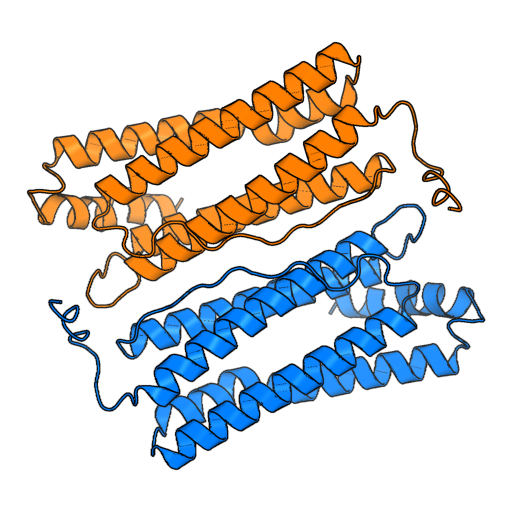 92 ASP A CA 1
ATOM 759 C C . ASP A 1 92 ? 3.363 -18.391 0.703 1 87 92 ASP A C 1
ATOM 761 O O . ASP A 1 92 ? 4.164 -18.078 -0.181 1 87 92 ASP A O 1
ATOM 765 N N . ASN A 1 93 ? 2.734 -19.484 0.739 1 93.38 93 ASN A N 1
ATOM 766 C CA . ASN A 1 93 ? 2.688 -20.422 -0.375 1 93.38 93 ASN A CA 1
ATOM 767 C C . ASN A 1 93 ? 1.262 -20.609 -0.889 1 93.38 93 ASN A C 1
ATOM 769 O O . ASN A 1 93 ? 0.402 -21.125 -0.172 1 93.38 93 ASN A O 1
ATOM 773 N N . TRP A 1 94 ? 1.066 -20.219 -2.07 1 95.88 94 TRP A N 1
ATOM 774 C CA . TRP A 1 94 ? -0.285 -20.219 -2.623 1 95.88 94 TRP A CA 1
ATOM 775 C C . TRP A 1 94 ? -0.521 -21.438 -3.506 1 95.88 94 TRP A C 1
ATOM 777 O O . TRP A 1 94 ? -1.59 -21.578 -4.105 1 95.88 94 TRP A O 1
ATOM 787 N N . GLU A 1 95 ? 0.467 -22.297 -3.615 1 94.44 95 GLU A N 1
ATOM 788 C CA . GLU A 1 95 ? 0.449 -23.641 -4.172 1 94.44 95 GLU A CA 1
ATOM 789 C C . GLU A 1 95 ? 0.268 -23.609 -5.688 1 94.44 95 GLU A C 1
ATOM 791 O O . GLU A 1 95 ? 1.115 -24.109 -6.426 1 94.44 95 GLU A O 1
ATOM 796 N N . ASN A 1 96 ? -0.895 -23.141 -6.156 1 96.12 96 ASN A N 1
ATOM 797 C CA . ASN A 1 96 ? -1.192 -23.031 -7.578 1 96.12 96 ASN A CA 1
ATOM 798 C C . ASN A 1 96 ? -2.254 -21.969 -7.852 1 96.12 96 ASN A C 1
ATOM 800 O O . ASN A 1 96 ? -2.805 -21.391 -6.922 1 96.12 96 ASN A O 1
ATOM 804 N N . GLY A 1 97 ? -2.512 -21.734 -9.133 1 96.88 97 GLY A N 1
ATOM 805 C CA . GLY A 1 97 ? -3.432 -20.688 -9.539 1 96.88 97 GLY A CA 1
ATOM 806 C C . GLY A 1 97 ? -4.852 -20.922 -9.062 1 96.88 97 GLY A C 1
ATOM 807 O O . GLY A 1 97 ? -5.539 -19.984 -8.656 1 96.88 97 GLY A O 1
ATOM 808 N N . LEU A 1 98 ? -5.312 -22.109 -9.148 1 97.81 98 LEU A N 1
ATOM 809 C CA . LEU A 1 98 ? -6.676 -22.422 -8.727 1 97.81 98 LEU A CA 1
ATOM 810 C C . LEU A 1 98 ? -6.859 -22.125 -7.238 1 97.81 98 LEU A C 1
ATOM 812 O O . LEU A 1 98 ? -7.824 -21.469 -6.848 1 97.81 98 LEU A O 1
ATOM 816 N N . ASN A 1 99 ? -5.953 -22.609 -6.402 1 97.38 99 ASN A N 1
ATOM 817 C CA . ASN A 1 99 ? -6.012 -22.344 -4.969 1 97.38 99 ASN A CA 1
ATOM 818 C C . ASN A 1 99 ? -6.012 -20.859 -4.664 1 97.38 99 ASN A C 1
ATOM 820 O O . ASN A 1 99 ? -6.773 -20.391 -3.814 1 97.38 99 ASN A O 1
ATOM 824 N N . ALA A 1 100 ? -5.117 -20.125 -5.293 1 97.69 100 ALA A N 1
ATOM 825 C CA . ALA A 1 100 ? -5.027 -18.688 -5.082 1 97.69 100 ALA A CA 1
ATOM 826 C C . ALA A 1 100 ? -6.332 -17.984 -5.457 1 97.69 100 ALA A C 1
ATOM 828 O O . ALA A 1 100 ? -6.805 -17.109 -4.734 1 97.69 100 ALA A O 1
ATOM 829 N N . MET A 1 101 ? -6.902 -18.406 -6.59 1 98.44 101 MET A N 1
ATOM 830 C CA . MET A 1 101 ? -8.164 -17.812 -7.023 1 98.44 101 MET A CA 1
ATOM 831 C C . MET A 1 101 ? -9.289 -18.141 -6.039 1 98.44 101 MET A C 1
ATOM 833 O O . MET A 1 101 ? -10.141 -17.297 -5.758 1 98.44 101 MET A O 1
ATOM 837 N N . GLU A 1 102 ? -9.273 -19.312 -5.566 1 98.25 102 GLU A N 1
ATOM 838 C CA . GLU A 1 102 ? -10.281 -19.703 -4.586 1 98.25 102 GLU A CA 1
ATOM 839 C C . GLU A 1 102 ? -10.148 -18.875 -3.307 1 98.25 102 GLU A C 1
ATOM 841 O O . GLU A 1 102 ? -11.156 -18.438 -2.738 1 98.25 102 GLU A O 1
ATOM 846 N N . TRP A 1 103 ? -8.977 -18.766 -2.857 1 97.75 103 TRP A N 1
ATOM 847 C CA . TRP A 1 103 ? -8.742 -17.953 -1.673 1 97.75 103 TRP A CA 1
ATOM 848 C C . TRP A 1 103 ? -9.211 -16.516 -1.9 1 97.75 103 TRP A C 1
ATOM 850 O O . TRP A 1 103 ? -9.883 -15.93 -1.047 1 97.75 103 TRP A O 1
ATOM 860 N N . ALA A 1 104 ? -8.82 -15.93 -3.043 1 98.25 104 ALA A N 1
ATOM 861 C CA . ALA A 1 104 ? -9.25 -14.578 -3.391 1 98.25 104 ALA A CA 1
ATOM 862 C C . ALA A 1 104 ? -10.773 -14.477 -3.42 1 98.25 104 ALA A C 1
ATOM 864 O O . ALA A 1 104 ? -11.344 -13.5 -2.932 1 98.25 104 ALA A O 1
ATOM 865 N N . PHE A 1 105 ? -11.375 -15.484 -4.016 1 98.38 105 PHE A N 1
ATOM 866 C CA . PHE A 1 105 ? -12.828 -15.555 -4.105 1 98.38 105 PHE A CA 1
ATOM 867 C C . PHE A 1 105 ? -13.461 -15.5 -2.721 1 98.38 105 PHE A C 1
ATOM 869 O O . PHE A 1 105 ? -14.383 -14.711 -2.484 1 98.38 105 PHE A O 1
ATOM 876 N N . HIS A 1 106 ? -12.93 -16.25 -1.801 1 97.81 106 HIS A N 1
ATOM 877 C CA . HIS A 1 106 ? -13.445 -16.25 -0.438 1 97.81 106 HIS A CA 1
ATOM 878 C C . HIS A 1 106 ? -13.18 -14.922 0.259 1 97.81 106 HIS A C 1
ATOM 880 O O . HIS A 1 106 ? -14.039 -14.422 0.992 1 97.81 106 HIS A O 1
ATOM 886 N N . LEU A 1 107 ? -12.023 -14.406 0.099 1 97.06 107 LEU A N 1
ATOM 887 C CA . LEU A 1 107 ? -11.672 -13.117 0.677 1 97.06 107 LEU A CA 1
ATOM 888 C C . LEU A 1 107 ? -12.625 -12.031 0.207 1 97.06 107 LEU A C 1
ATOM 890 O O . LEU A 1 107 ? -13.125 -11.242 1.016 1 97.06 107 LEU A O 1
ATOM 894 N N . GLU A 1 108 ? -12.898 -12.047 -1.088 1 98.38 108 GLU A N 1
ATOM 895 C CA . GLU A 1 108 ? -13.789 -11.047 -1.657 1 98.38 108 GLU A CA 1
ATOM 896 C C . GLU A 1 108 ? -15.227 -11.227 -1.16 1 98.38 108 GLU A C 1
ATOM 898 O O . GLU A 1 108 ? -15.945 -10.25 -0.947 1 98.38 108 GLU A O 1
ATOM 903 N N . LYS A 1 109 ? -15.648 -12.414 -1.012 1 98 109 LYS A N 1
ATOM 904 C CA . LYS A 1 109 ? -16.969 -12.664 -0.453 1 98 109 LYS A CA 1
ATOM 905 C C . LYS A 1 109 ? -17.062 -12.156 0.982 1 98 109 LYS A C 1
ATOM 907 O O . LYS A 1 109 ? -18.078 -11.57 1.372 1 98 109 LYS A O 1
ATOM 912 N N . SER A 1 110 ? -16.047 -12.414 1.724 1 97.5 110 SER A N 1
ATOM 913 C CA . SER A 1 110 ? -15.992 -11.906 3.092 1 97.5 110 SER A CA 1
ATOM 914 C C . SER A 1 110 ? -16.016 -10.383 3.119 1 97.5 110 SER A C 1
ATOM 916 O O . SER A 1 110 ? -16.703 -9.781 3.943 1 97.5 110 SER A O 1
ATOM 918 N N . MET A 1 111 ? -15.234 -9.797 2.264 1 97.06 111 MET A N 1
ATOM 919 C CA . MET A 1 111 ? -15.219 -8.344 2.148 1 97.06 111 MET A CA 1
ATOM 920 C C . MET A 1 111 ? -16.594 -7.816 1.765 1 97.06 111 MET A C 1
ATOM 922 O O . MET A 1 111 ? -17.047 -6.801 2.297 1 97.06 111 MET A O 1
ATOM 926 N N . ASN A 1 112 ? -17.234 -8.508 0.812 1 97.81 112 ASN A N 1
ATOM 927 C CA . ASN A 1 112 ? -18.578 -8.125 0.416 1 97.81 112 ASN A CA 1
ATOM 928 C C . ASN A 1 112 ? -19.547 -8.18 1.595 1 97.81 112 ASN A C 1
ATOM 930 O O . ASN A 1 112 ? -20.359 -7.277 1.781 1 97.81 112 ASN A O 1
ATOM 934 N N . GLN A 1 113 ? -19.438 -9.219 2.365 1 98.44 113 GLN A N 1
ATOM 935 C CA . GLN A 1 113 ? -20.297 -9.328 3.541 1 98.44 113 GLN A CA 1
ATOM 936 C C . GLN A 1 113 ? -20.031 -8.195 4.523 1 98.44 113 GLN A C 1
ATOM 938 O O . GLN A 1 113 ? -20.969 -7.629 5.09 1 98.44 113 GLN A O 1
ATOM 943 N N . SER A 1 114 ? -18.797 -7.883 4.75 1 98.38 114 SER A N 1
ATOM 944 C CA . SER A 1 114 ? -18.438 -6.773 5.629 1 98.38 114 SER A CA 1
ATOM 945 C C . SER A 1 114 ? -19.062 -5.465 5.152 1 98.38 114 SER A C 1
ATOM 947 O O . SER A 1 114 ? -19.594 -4.691 5.957 1 98.38 114 SER A O 1
ATOM 949 N N . LEU A 1 115 ? -19.047 -5.227 3.852 1 98.69 115 LEU A N 1
ATOM 950 C CA . LEU A 1 115 ? -19.609 -4.016 3.266 1 98.69 115 LEU A CA 1
ATOM 951 C C . LEU A 1 115 ? -21.141 -3.998 3.404 1 98.69 115 LEU A C 1
ATOM 953 O O . LEU A 1 115 ? -21.719 -2.947 3.662 1 98.69 115 LEU A O 1
ATOM 957 N N . LEU A 1 116 ? -21.719 -5.164 3.211 1 98.62 116 LEU A N 1
ATOM 958 C CA . LEU A 1 116 ? -23.156 -5.27 3.393 1 98.62 116 LEU A CA 1
ATOM 959 C C . LEU A 1 116 ? -23.547 -5.023 4.848 1 98.62 116 LEU A C 1
ATOM 961 O O . LEU A 1 116 ? -24.531 -4.348 5.125 1 98.62 116 LEU A O 1
ATOM 965 N N . ASP A 1 117 ? -22.781 -5.555 5.785 1 98.75 117 ASP A N 1
ATOM 966 C CA . ASP A 1 117 ? -23 -5.293 7.203 1 98.75 117 ASP A CA 1
ATOM 967 C C . ASP A 1 117 ? -22.859 -3.805 7.516 1 98.75 117 ASP A C 1
ATOM 969 O O . ASP A 1 117 ? -23.641 -3.25 8.297 1 98.75 117 ASP A O 1
ATOM 973 N N . LEU A 1 118 ? -21.891 -3.18 6.953 1 98.69 118 LEU A N 1
ATOM 974 C CA . LEU A 1 118 ? -21.688 -1.742 7.105 1 98.69 118 LEU A CA 1
ATOM 975 C C . LEU A 1 118 ? -22.875 -0.967 6.562 1 98.69 118 LEU A C 1
ATOM 977 O O . LEU A 1 118 ? -23.328 -0.002 7.184 1 98.69 118 LEU A O 1
ATOM 981 N N . HIS A 1 119 ? -23.328 -1.391 5.434 1 98.75 119 HIS A N 1
ATOM 982 C CA . HIS A 1 119 ? -24.516 -0.769 4.836 1 98.75 119 HIS A CA 1
ATOM 983 C C . HIS A 1 119 ? -25.719 -0.912 5.746 1 98.75 119 HIS A C 1
ATOM 985 O O . HIS A 1 119 ? -26.484 0.041 5.922 1 98.75 119 HIS A O 1
ATOM 991 N N . GLN A 1 120 ? -25.938 -2.076 6.27 1 98.81 120 GLN A N 1
ATOM 992 C CA . GLN A 1 120 ? -27.047 -2.314 7.188 1 98.81 120 GLN A CA 1
ATOM 993 C C . GLN A 1 120 ? -26.953 -1.426 8.422 1 98.81 120 GLN A C 1
ATOM 995 O O . GLN A 1 120 ? -27.938 -0.855 8.867 1 98.81 120 GLN A O 1
ATOM 1000 N N . LEU A 1 121 ? -25.734 -1.357 8.992 1 98.75 121 LEU A N 1
ATOM 1001 C CA . LEU A 1 121 ? -25.516 -0.471 10.125 1 98.75 121 LEU A CA 1
ATOM 1002 C C . LEU A 1 121 ? -25.875 0.967 9.781 1 98.75 121 LEU A C 1
ATOM 1004 O O . LEU A 1 121 ? -26.547 1.649 10.562 1 98.75 121 LEU A O 1
ATOM 1008 N N . ALA A 1 122 ? -25.438 1.439 8.609 1 98.62 122 ALA A N 1
ATOM 1009 C CA . ALA A 1 122 ? -25.75 2.787 8.141 1 98.62 122 ALA A CA 1
ATOM 1010 C C . ALA A 1 122 ? -27.25 2.994 8.031 1 98.62 122 ALA A C 1
ATOM 1012 O O . ALA A 1 122 ? -27.766 4.043 8.422 1 98.62 122 ALA A O 1
ATOM 1013 N N . THR A 1 123 ? -27.922 2.004 7.488 1 98.69 123 THR A N 1
ATOM 1014 C CA . THR A 1 123 ? -29.375 2.043 7.375 1 98.69 123 THR A CA 1
ATOM 1015 C C . THR A 1 123 ? -30.016 2.133 8.758 1 98.69 123 THR A C 1
ATOM 1017 O O . THR A 1 123 ? -30.875 2.984 8.992 1 98.69 123 THR A O 1
ATOM 1020 N N . ASP A 1 124 ? -29.609 1.342 9.695 1 98.62 124 ASP A N 1
ATOM 1021 C CA . ASP A 1 124 ? -30.141 1.301 11.055 1 98.62 124 ASP A CA 1
ATOM 1022 C C . ASP A 1 124 ? -29.938 2.637 11.766 1 98.62 124 ASP A C 1
ATOM 1024 O O . ASP A 1 124 ? -30.766 3.035 12.586 1 98.62 124 ASP A O 1
ATOM 1028 N N . LYS A 1 125 ? -28.891 3.344 11.406 1 98.38 125 LYS A N 1
ATOM 1029 C CA . LYS A 1 125 ? -28.562 4.613 12.055 1 98.38 125 LYS A CA 1
ATOM 1030 C C . LYS A 1 125 ? -29.062 5.793 11.227 1 98.38 125 LYS A C 1
ATOM 1032 O O . LYS A 1 125 ? -28.719 6.941 11.5 1 98.38 125 LYS A O 1
ATOM 1037 N N . ASN A 1 126 ? -29.781 5.535 10.148 1 97.75 126 ASN A N 1
ATOM 1038 C CA . ASN A 1 126 ? -30.359 6.531 9.25 1 97.75 126 ASN A CA 1
ATOM 1039 C C . ASN A 1 126 ? -29.297 7.406 8.617 1 97.75 126 ASN A C 1
ATOM 1041 O O . ASN A 1 126 ? -29.438 8.633 8.562 1 97.75 126 ASN A O 1
ATOM 1045 N N . ASP A 1 127 ? -28.188 6.801 8.242 1 98.06 127 ASP A N 1
ATOM 1046 C CA . ASP A 1 127 ? -27.094 7.477 7.547 1 98.06 127 ASP A CA 1
ATOM 1047 C C . ASP A 1 127 ? -27.203 7.293 6.035 1 98.06 127 ASP A C 1
ATOM 1049 O O . ASP A 1 127 ? -26.484 6.488 5.445 1 98.06 127 ASP A O 1
ATOM 1053 N N . ALA A 1 128 ? -28.016 8.062 5.387 1 97.75 128 ALA A N 1
ATOM 1054 C CA . ALA A 1 128 ? -28.312 7.953 3.959 1 97.75 128 ALA A CA 1
ATOM 1055 C C . ALA A 1 128 ? -27.062 8.242 3.119 1 97.75 128 ALA A C 1
ATOM 1057 O O . ALA A 1 128 ? -26.891 7.664 2.045 1 97.75 128 ALA A O 1
ATOM 1058 N N . HIS A 1 129 ? -26.266 9.102 3.613 1 97.19 129 HIS A N 1
ATOM 1059 C CA . HIS A 1 129 ? -25.047 9.445 2.891 1 97.19 129 HIS A CA 1
ATOM 1060 C C . HIS A 1 129 ? -24.109 8.242 2.785 1 97.19 129 HIS A C 1
ATOM 1062 O O . HIS A 1 129 ? -23.594 7.949 1.707 1 97.19 129 HIS A O 1
ATOM 1068 N N . LEU A 1 130 ? -23.922 7.566 3.904 1 98.31 130 LEU A N 1
ATOM 1069 C CA . LEU A 1 130 ? -23.062 6.391 3.912 1 98.31 130 LEU A CA 1
ATOM 1070 C C . LEU A 1 130 ? -23.656 5.277 3.055 1 98.31 130 LEU A C 1
ATOM 1072 O O . LEU A 1 130 ? -22.922 4.602 2.318 1 98.31 130 LEU A O 1
ATOM 1076 N N . CYS A 1 131 ? -24.922 5.066 3.137 1 98.5 131 CYS A N 1
ATOM 1077 C CA . CYS A 1 131 ? -25.578 4.082 2.287 1 98.5 131 CYS A CA 1
ATOM 1078 C C . CYS A 1 131 ? -25.297 4.355 0.815 1 98.5 131 CYS A C 1
ATOM 1080 O O . CYS A 1 131 ? -24.859 3.463 0.086 1 98.5 131 CYS A O 1
ATOM 1082 N N . SER A 1 132 ? -25.562 5.586 0.422 1 98.56 132 SER A N 1
ATOM 1083 C CA . SER A 1 132 ? -25.359 5.973 -0.971 1 98.56 132 SER A CA 1
ATOM 1084 C C . SER A 1 132 ? -23.906 5.816 -1.389 1 98.56 132 SER A C 1
ATOM 1086 O O . SER A 1 132 ? -23.625 5.363 -2.498 1 98.56 132 SER A O 1
ATOM 1088 N N . PHE A 1 133 ? -23.016 6.191 -0.515 1 98.62 133 PHE A N 1
ATOM 1089 C CA . PHE A 1 133 ? -21.578 6.07 -0.774 1 98.62 133 PHE A CA 1
ATOM 1090 C C . PHE A 1 133 ? -21.203 4.625 -1.067 1 98.62 133 PHE A C 1
ATOM 1092 O O . PHE A 1 133 ? -20.516 4.344 -2.051 1 98.62 133 PHE A O 1
ATOM 1099 N N . LEU A 1 134 ? -21.656 3.703 -0.265 1 98.69 134 LEU A N 1
ATOM 1100 C CA . LEU A 1 134 ? -21.344 2.287 -0.416 1 98.69 134 LEU A CA 1
ATOM 1101 C C . LEU A 1 134 ? -21.984 1.717 -1.676 1 98.69 134 LEU A C 1
ATOM 1103 O O . LEU A 1 134 ? -21.359 0.94 -2.4 1 98.69 134 LEU A O 1
ATOM 1107 N N . GLU A 1 135 ? -23.188 2.121 -1.937 1 98.31 135 GLU A N 1
ATOM 1108 C CA . GLU A 1 135 ? -23.938 1.647 -3.098 1 98.31 135 GLU A CA 1
ATOM 1109 C C . GLU A 1 135 ? -23.281 2.104 -4.398 1 98.31 135 GLU A C 1
ATOM 1111 O O . GLU A 1 135 ? -23.359 1.404 -5.41 1 98.31 135 GLU A O 1
ATOM 1116 N N . THR A 1 136 ? -22.625 3.203 -4.348 1 98.06 136 THR A N 1
ATOM 1117 C CA . THR A 1 136 ? -22.062 3.793 -5.559 1 98.06 136 THR A CA 1
ATOM 1118 C C . THR A 1 136 ? -20.625 3.34 -5.762 1 98.06 136 THR A C 1
ATOM 1120 O O . THR A 1 136 ? -20.219 3.021 -6.883 1 98.06 136 THR A O 1
ATOM 1123 N N . ASN A 1 137 ? -19.906 3.225 -4.75 1 97.5 137 ASN A N 1
ATOM 1124 C CA . ASN A 1 137 ? -18.453 3.125 -4.898 1 97.5 137 ASN A CA 1
ATOM 1125 C C . ASN A 1 137 ? -17.953 1.713 -4.605 1 97.5 137 ASN A C 1
ATOM 1127 O O . ASN A 1 137 ? -16.828 1.358 -4.973 1 97.5 137 ASN A O 1
ATOM 1131 N N . TYR A 1 138 ? -18.781 0.871 -3.975 1 98.19 138 TYR A N 1
ATOM 1132 C CA . TYR A 1 138 ? -18.219 -0.402 -3.533 1 98.19 138 TYR A CA 1
ATOM 1133 C C . TYR A 1 138 ? -19.094 -1.568 -4 1 98.19 138 TYR A C 1
ATOM 1135 O O . TYR A 1 138 ? -18.594 -2.5 -4.637 1 98.19 138 TYR A O 1
ATOM 1143 N N . LEU A 1 139 ? -20.328 -1.556 -3.785 1 97.69 139 LEU A N 1
ATOM 1144 C CA . LEU A 1 139 ? -21.188 -2.732 -3.879 1 97.69 139 LEU A CA 1
ATOM 1145 C C . LEU A 1 139 ? -21.25 -3.244 -5.312 1 97.69 139 LEU A C 1
ATOM 1147 O O . LEU A 1 139 ? -21.109 -4.441 -5.559 1 97.69 139 LEU A O 1
ATOM 1151 N N . PRO A 1 140 ? -21.422 -2.391 -6.359 1 96.94 140 PRO A N 1
ATOM 1152 C CA . PRO A 1 140 ? -21.438 -2.924 -7.723 1 96.94 140 PRO A CA 1
ATOM 1153 C C . PRO A 1 140 ? -20.109 -3.584 -8.117 1 96.94 140 PRO A C 1
ATOM 1155 O O . PRO A 1 140 ? -20.109 -4.645 -8.742 1 96.94 140 PRO A O 1
ATOM 1158 N N . GLU A 1 141 ? -19.047 -2.971 -7.746 1 96.38 141 GLU A N 1
ATOM 1159 C CA . GLU A 1 141 ? -17.734 -3.516 -8.078 1 96.38 141 GLU A CA 1
ATOM 1160 C C . GLU A 1 141 ? -17.516 -4.875 -7.414 1 96.38 141 GLU A C 1
ATOM 1162 O O . GLU A 1 141 ? -16.906 -5.77 -8.008 1 96.38 141 GLU A O 1
ATOM 1167 N N . GLN A 1 142 ? -18.031 -5.039 -6.16 1 97.31 142 GLN A N 1
ATOM 1168 C CA . GLN A 1 142 ? -17.85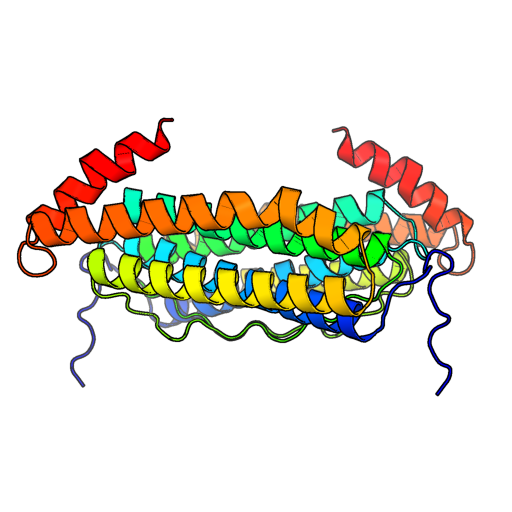9 -6.293 -5.434 1 97.31 142 GLN A CA 1
ATOM 1169 C C . GLN A 1 142 ? -18.547 -7.445 -6.156 1 97.31 142 GLN A C 1
ATOM 1171 O O . GLN A 1 142 ? -18 -8.539 -6.266 1 97.31 142 GLN A O 1
ATOM 1176 N N . VAL A 1 143 ? -19.688 -7.184 -6.715 1 96.5 143 VAL A N 1
ATOM 1177 C CA . VAL A 1 143 ? -20.438 -8.219 -7.434 1 96.5 143 VAL A CA 1
ATOM 1178 C C . VAL A 1 143 ? -19.672 -8.617 -8.695 1 96.5 143 VAL A C 1
ATOM 1180 O O . VAL A 1 143 ? -19.578 -9.805 -9.016 1 96.5 143 VAL A O 1
ATOM 1183 N N . LYS A 1 144 ? -19.125 -7.691 -9.391 1 97.19 144 LYS A N 1
ATOM 1184 C CA . LYS A 1 144 ? -18.375 -7.945 -10.609 1 97.19 144 LYS A CA 1
ATOM 1185 C C . LYS A 1 144 ? -17.125 -8.781 -10.312 1 97.19 144 LYS A C 1
ATOM 1187 O O . LYS A 1 144 ? -16.828 -9.734 -11.039 1 97.19 144 LYS A O 1
ATOM 1192 N N . VAL A 1 145 ? -16.438 -8.422 -9.258 1 97.81 145 VAL A N 1
ATOM 1193 C CA . VAL A 1 145 ? -15.188 -9.094 -8.914 1 97.81 145 VAL A CA 1
ATOM 1194 C C . VAL A 1 145 ? -15.477 -10.539 -8.516 1 97.81 145 VAL A C 1
ATOM 1196 O O . VAL A 1 145 ? -14.773 -11.461 -8.938 1 97.81 145 VAL A O 1
ATOM 1199 N N . ILE A 1 146 ? -16.484 -10.75 -7.707 1 98 146 ILE A N 1
ATOM 1200 C CA . ILE A 1 146 ? -16.844 -12.086 -7.246 1 98 146 ILE A CA 1
ATOM 1201 C C . ILE A 1 146 ? -17.234 -12.953 -8.438 1 98 146 ILE A C 1
ATOM 1203 O O . ILE A 1 146 ? -16.828 -14.117 -8.539 1 98 146 ILE A O 1
ATOM 1207 N N . 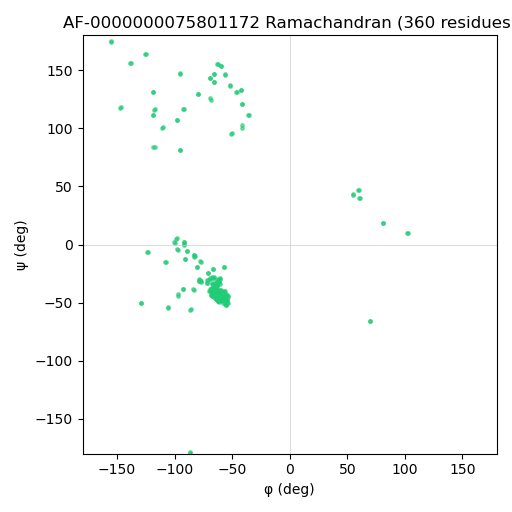LYS A 1 147 ? -18 -12.406 -9.391 1 97.94 147 LYS A N 1
ATOM 1208 C CA . LYS A 1 147 ? -18.375 -13.125 -10.602 1 97.94 147 LYS A CA 1
ATOM 1209 C C . LYS A 1 147 ? -17.141 -13.484 -11.43 1 97.94 147 LYS A C 1
ATOM 1211 O O . LYS A 1 147 ? -17.031 -14.609 -11.922 1 97.94 147 LYS A O 1
ATOM 1216 N N . GLU A 1 148 ? -16.281 -12.555 -11.586 1 97.56 148 GLU A N 1
ATOM 1217 C CA . GLU A 1 148 ? -15.062 -12.766 -12.359 1 97.56 148 GLU A CA 1
ATOM 1218 C C . GLU A 1 148 ? -14.219 -13.891 -11.766 1 97.56 148 GLU A C 1
ATOM 1220 O O . GLU A 1 148 ? -13.805 -14.805 -12.477 1 97.56 148 GLU A O 1
ATOM 1225 N N . LEU A 1 149 ? -14.023 -13.828 -10.453 1 98.31 149 LEU A N 1
ATOM 1226 C CA . LEU A 1 149 ? -13.227 -14.852 -9.773 1 98.31 149 LEU A CA 1
ATOM 1227 C C . LEU A 1 149 ? -13.906 -16.203 -9.859 1 98.31 149 LEU A C 1
ATOM 1229 O O . LEU A 1 149 ? -13.242 -17.234 -10.07 1 98.31 149 LEU A O 1
ATOM 1233 N N . GLY A 1 150 ? -15.227 -16.219 -9.648 1 98.06 150 GLY A N 1
ATOM 1234 C CA . GLY A 1 150 ? -15.961 -17.453 -9.844 1 98.06 150 GLY A CA 1
ATOM 1235 C C . GLY A 1 150 ? -15.758 -18.062 -11.219 1 98.06 150 GLY A C 1
ATOM 1236 O O . GLY A 1 150 ? -15.594 -19.281 -11.352 1 98.06 150 GLY A O 1
ATOM 1237 N N . GLY A 1 151 ? -15.781 -17.219 -12.273 1 97.94 151 GLY A N 1
ATOM 1238 C CA . GLY A 1 151 ? -15.508 -17.688 -13.625 1 97.94 151 GLY A CA 1
ATOM 1239 C C . GLY A 1 151 ? -14.109 -18.234 -13.805 1 97.94 151 GLY A C 1
ATOM 1240 O O . GLY A 1 151 ? -13.914 -19.234 -14.5 1 97.94 151 GLY A O 1
ATOM 1241 N N . TYR A 1 152 ? -13.156 -17.641 -13.219 1 97.88 152 TYR A N 1
ATOM 1242 C CA . TYR A 1 152 ? -11.773 -18.109 -13.281 1 97.88 152 TYR A CA 1
ATOM 1243 C C . TYR A 1 152 ? -11.641 -19.484 -12.648 1 97.88 152 TYR A C 1
ATOM 1245 O O . TYR A 1 152 ? -11 -20.375 -13.219 1 97.88 152 TYR A O 1
ATOM 1253 N N . ILE A 1 153 ? -12.281 -19.641 -11.469 1 98.31 153 ILE A N 1
ATOM 1254 C CA . ILE A 1 153 ? -12.242 -20.922 -10.766 1 98.31 153 ILE A CA 1
ATOM 1255 C C . ILE A 1 153 ? -12.875 -22.016 -11.633 1 98.31 153 ILE A C 1
ATOM 1257 O O . ILE A 1 153 ? -12.328 -23.094 -11.781 1 98.31 153 ILE A O 1
ATOM 1261 N N . THR A 1 154 ? -13.984 -21.688 -12.227 1 98.25 154 THR A N 1
ATOM 1262 C CA . THR A 1 154 ? -14.688 -22.641 -13.086 1 98.25 154 THR A CA 1
ATOM 1263 C C . THR A 1 154 ? -13.812 -23.031 -14.273 1 98.25 154 THR A C 1
ATOM 1265 O O . THR A 1 154 ? -13.672 -24.219 -14.578 1 98.25 154 THR A O 1
ATOM 1268 N N . ASN A 1 155 ? -13.203 -22.078 -14.953 1 97.31 155 ASN A N 1
ATOM 1269 C CA . ASN A 1 155 ? -12.367 -22.344 -16.109 1 97.31 155 ASN A CA 1
ATOM 1270 C C . ASN A 1 155 ? -11.141 -23.172 -15.75 1 97.31 155 ASN A C 1
ATOM 1272 O O . ASN A 1 155 ? -10.805 -24.125 -16.453 1 97.31 155 ASN A O 1
ATOM 1276 N N . LEU A 1 156 ? -10.508 -22.828 -14.664 1 98.06 156 LEU A N 1
ATOM 1277 C CA . LEU A 1 156 ? -9.328 -23.562 -14.227 1 98.06 156 LEU A CA 1
ATOM 1278 C C . LEU A 1 156 ? -9.688 -25.016 -13.883 1 98.06 156 LEU A C 1
ATOM 1280 O O . LEU A 1 156 ? -8.984 -25.938 -14.289 1 98.06 156 LEU A O 1
ATOM 1284 N N . SER A 1 157 ? -10.805 -25.188 -13.195 1 97.56 157 SER A N 1
ATOM 1285 C CA . SER A 1 157 ? -11.273 -26.531 -12.852 1 97.56 157 SER A CA 1
ATOM 1286 C C . SER A 1 157 ? -11.617 -27.328 -14.102 1 97.56 157 SER A C 1
ATOM 1288 O O . SER A 1 157 ? -11.266 -28.5 -14.203 1 97.56 157 SER A O 1
ATOM 1290 N N . LYS A 1 158 ? -12.258 -26.688 -14.992 1 97.38 158 LYS A N 1
ATOM 1291 C CA . LYS A 1 158 ? -12.648 -27.328 -16.25 1 97.38 158 LYS A CA 1
ATOM 1292 C C . LYS A 1 158 ? -11.422 -27.797 -17.016 1 97.38 158 LYS A C 1
ATOM 1294 O O . LYS A 1 158 ? -11.453 -28.859 -17.672 1 97.38 158 LYS A O 1
ATOM 1299 N N . MET A 1 159 ? -10.32 -27.094 -16.938 1 96.94 159 MET A N 1
ATOM 1300 C CA . MET A 1 159 ? -9.094 -27.391 -17.672 1 96.94 159 MET A CA 1
ATOM 1301 C C . MET A 1 159 ? -8.266 -28.453 -16.953 1 96.94 159 MET A C 1
ATOM 1303 O O . MET A 1 159 ? -7.23 -28.891 -17.469 1 96.94 159 MET A O 1
ATOM 1307 N N . GLY A 1 160 ? -8.695 -28.781 -15.688 1 96.38 160 GLY A N 1
ATOM 1308 C CA . GLY A 1 160 ? -8.062 -29.906 -15 1 96.38 160 GLY A CA 1
ATOM 1309 C C . GLY A 1 160 ? -7.066 -29.453 -13.945 1 96.38 160 GLY A C 1
ATOM 1310 O O . GLY A 1 160 ? -6.305 -30.281 -13.422 1 96.38 160 GLY A O 1
ATOM 1311 N N . ALA A 1 161 ? -7.059 -28.141 -13.648 1 94.88 161 ALA A N 1
ATOM 1312 C CA . ALA A 1 161 ? -6.211 -27.688 -12.547 1 94.88 161 ALA A CA 1
ATOM 1313 C C . ALA A 1 161 ? -6.688 -28.25 -11.219 1 94.88 161 ALA A C 1
ATOM 1315 O O . ALA A 1 161 ? -7.887 -28.469 -11.023 1 94.88 161 ALA A O 1
ATOM 1316 N N . PRO A 1 162 ? -5.797 -28.547 -10.234 1 92.81 162 PRO A N 1
ATOM 1317 C CA . PRO A 1 162 ? -4.359 -28.297 -10.352 1 92.81 162 PRO A CA 1
ATOM 1318 C C . PRO A 1 162 ? -3.596 -29.5 -10.906 1 92.81 162 PRO A C 1
ATOM 1320 O O . PRO A 1 162 ? -2.381 -29.422 -11.109 1 92.81 162 PRO A O 1
ATOM 1323 N N . GLU A 1 163 ? -4.281 -30.609 -11.219 1 94.19 163 GLU A N 1
ATOM 1324 C CA . GLU A 1 163 ? -3.623 -31.859 -11.609 1 94.19 163 GLU A CA 1
ATOM 1325 C C . GLU A 1 163 ? -2.932 -31.703 -12.969 1 94.19 163 GLU A C 1
ATOM 1327 O O . GLU A 1 163 ? -1.872 -32.281 -13.195 1 94.19 163 GLU A O 1
ATOM 1332 N N . THR A 1 164 ? -3.541 -30.906 -13.836 1 91.75 164 THR A N 1
ATOM 1333 C CA . THR A 1 164 ? -2.99 -30.672 -15.164 1 91.75 164 THR A CA 1
ATOM 1334 C C . THR A 1 164 ? -2.203 -29.375 -15.203 1 91.75 164 THR A C 1
ATOM 1336 O O . THR A 1 164 ? -2.789 -28.281 -15.219 1 91.75 164 THR A O 1
ATOM 1339 N N . GLY A 1 165 ? -0.94 -29.391 -15.258 1 87.44 165 GLY A N 1
ATOM 1340 C CA . GLY A 1 165 ? -0.081 -28.219 -15.242 1 87.44 165 GLY A CA 1
ATOM 1341 C C . GLY A 1 165 ? -0.341 -27.281 -16.406 1 87.44 165 GLY A C 1
ATOM 1342 O O . GLY A 1 165 ? -0.219 -26.062 -16.25 1 87.44 165 GLY A O 1
ATOM 1343 N N . MET A 1 166 ? -0.772 -27.828 -17.484 1 94 166 MET A N 1
ATOM 1344 C CA . MET A 1 166 ? -1.039 -27.016 -18.672 1 94 166 MET A CA 1
ATOM 1345 C C . MET A 1 166 ? -2.217 -26.078 -18.438 1 94 166 MET A C 1
ATOM 1347 O O . MET A 1 166 ? -2.309 -25.031 -19.078 1 94 166 MET A O 1
ATOM 1351 N N . ALA A 1 167 ? -3.045 -26.516 -17.594 1 95.69 167 ALA A N 1
ATOM 1352 C CA . ALA A 1 167 ? -4.227 -25.703 -17.312 1 95.69 167 ALA A CA 1
ATOM 1353 C C . ALA A 1 167 ? -3.836 -24.312 -16.828 1 95.69 167 ALA A C 1
ATOM 1355 O O . ALA A 1 167 ? -4.27 -23.297 -17.391 1 95.69 167 ALA A O 1
ATOM 1356 N N . GLU A 1 168 ? -2.986 -24.203 -15.875 1 95.5 168 GLU A N 1
ATOM 1357 C CA . GLU A 1 168 ? -2.588 -22.922 -15.32 1 95.5 168 GLU A CA 1
ATOM 1358 C C . GLU A 1 168 ? -1.802 -22.094 -16.328 1 95.5 168 GLU A C 1
ATOM 1360 O O . GLU A 1 168 ? -1.953 -20.875 -16.406 1 95.5 168 GLU A O 1
ATOM 1365 N N . TYR A 1 169 ? -0.979 -22.844 -17.047 1 96.56 169 TYR A N 1
ATOM 1366 C CA . TYR A 1 169 ? -0.156 -22.156 -18.031 1 96.56 169 TYR A CA 1
ATOM 1367 C C . TYR A 1 169 ? -1.022 -21.484 -19.094 1 96.56 169 TYR A C 1
ATOM 1369 O O . TYR A 1 169 ? -0.839 -20.312 -19.391 1 96.56 169 TYR A O 1
ATOM 1377 N N . LEU A 1 170 ? -1.923 -22.219 -19.594 1 96.94 170 LEU A N 1
ATOM 1378 C CA . LEU A 1 170 ? -2.799 -21.688 -20.641 1 96.94 170 LEU A CA 1
ATOM 1379 C C . LEU A 1 170 ? -3.711 -20.594 -20.078 1 96.94 170 LEU A C 1
ATOM 1381 O O . LEU A 1 170 ? -3.965 -19.594 -20.75 1 96.94 170 LEU A O 1
ATOM 1385 N N . PHE A 1 171 ? -4.203 -20.859 -18.922 1 97.5 171 PHE A N 1
ATOM 1386 C CA . PHE A 1 171 ? -5.031 -19.859 -18.266 1 97.5 171 PHE A CA 1
ATOM 1387 C C . PHE A 1 171 ? -4.262 -18.547 -18.094 1 97.5 171 PHE A C 1
ATOM 1389 O O . PHE A 1 171 ? -4.793 -17.469 -18.375 1 97.5 171 PHE A O 1
ATOM 1396 N N . ASP A 1 172 ? -3.021 -18.609 -17.641 1 97.5 172 ASP A N 1
ATOM 1397 C CA . ASP A 1 172 ? -2.148 -17.453 -17.453 1 97.5 172 ASP A CA 1
ATOM 1398 C C . ASP A 1 172 ? -1.968 -16.688 -18.766 1 97.5 172 ASP A C 1
ATOM 1400 O O . ASP A 1 172 ? -2.117 -15.461 -18.797 1 97.5 172 ASP A O 1
ATOM 1404 N N . LYS A 1 173 ? -1.771 -17.391 -19.844 1 96.62 173 LYS A N 1
ATOM 1405 C CA . LYS A 1 173 ? -1.426 -16.797 -21.125 1 96.62 173 LYS A CA 1
ATOM 1406 C C . LYS A 1 173 ? -2.674 -16.312 -21.859 1 96.62 173 LYS A C 1
ATOM 1408 O O . LYS A 1 173 ? -2.686 -15.203 -22.406 1 96.62 173 LYS A O 1
ATOM 1413 N N . LEU A 1 174 ? -3.719 -17.031 -21.797 1 95.38 174 LEU A N 1
ATOM 1414 C CA . LEU A 1 174 ? -4.863 -16.75 -22.656 1 95.38 174 LEU A CA 1
ATOM 1415 C C . LEU A 1 174 ? -5.91 -15.922 -21.938 1 95.38 174 LEU A C 1
ATOM 1417 O O . LEU A 1 174 ? -6.477 -14.984 -22.5 1 95.38 174 LEU A O 1
ATOM 1421 N N . THR A 1 175 ? -6.164 -16.266 -20.734 1 94.81 175 THR A N 1
ATOM 1422 C CA . THR A 1 175 ? -7.234 -15.594 -20 1 94.81 175 THR A CA 1
ATOM 1423 C C . THR A 1 175 ? -6.711 -14.328 -19.328 1 94.81 175 THR A C 1
ATOM 1425 O O . THR A 1 175 ? -7.199 -13.234 -19.594 1 94.81 175 THR A O 1
ATOM 1428 N N . LEU A 1 176 ? -5.668 -14.477 -18.5 1 95.75 176 LEU A N 1
ATOM 1429 C CA . LEU A 1 176 ? -5.191 -13.328 -17.734 1 95.75 176 LEU A CA 1
ATOM 1430 C C . LEU A 1 176 ? -4.336 -12.414 -18.609 1 95.75 176 LEU A C 1
ATOM 1432 O O . LEU A 1 176 ? -4.301 -11.195 -18.391 1 95.75 176 LEU A O 1
ATOM 1436 N N . GLY A 1 177 ? -3.621 -12.945 -19.594 1 92.44 177 GLY A N 1
ATOM 1437 C CA . GLY A 1 177 ? -2.859 -12.133 -20.531 1 92.44 177 GLY A CA 1
ATOM 1438 C C . GLY A 1 177 ? -3.729 -11.219 -21.375 1 92.44 177 GLY A C 1
ATOM 1439 O O . GLY A 1 177 ? -3.361 -10.078 -21.625 1 92.44 177 GLY A O 1
ATOM 1440 N N . ASN A 1 178 ? -4.848 -11.664 -21.703 1 86 178 ASN A N 1
ATOM 1441 C CA . ASN A 1 178 ? -5.781 -10.891 -22.516 1 86 178 ASN A CA 1
ATOM 1442 C C . ASN A 1 178 ? -6.52 -9.844 -21.688 1 86 178 ASN A C 1
ATOM 1444 O O . ASN A 1 178 ? -6.918 -8.805 -22.219 1 86 178 ASN A O 1
ATOM 1448 N N . SER A 1 179 ? -6.688 -10.164 -20.484 1 77.25 179 SER A N 1
ATOM 1449 C CA . SER A 1 179 ? -7.395 -9.234 -19.609 1 77.25 179 SER A CA 1
ATOM 1450 C C . SER A 1 179 ? -6.547 -8 -19.312 1 77.25 179 SER A C 1
ATOM 1452 O O . SER A 1 179 ? -7.082 -6.93 -19.016 1 77.25 179 SER A O 1
ATOM 1454 N N . ALA A 1 180 ? -5.34 -8.188 -19.297 1 70.12 180 ALA A N 1
ATOM 1455 C CA . ALA A 1 180 ? -4.434 -7.074 -19.031 1 70.12 180 ALA A CA 1
ATOM 1456 C C . ALA A 1 180 ? -4.402 -6.113 -20.219 1 70.12 180 ALA A C 1
ATOM 1458 O O . ALA A 1 180 ? -4.016 -4.949 -20.078 1 70.12 180 ALA A O 1
ATOM 1459 N N . LYS A 1 181 ? -4.684 -6.477 -21.328 1 64.69 181 LYS A N 1
ATOM 1460 C CA . LYS A 1 181 ? -4.645 -5.652 -22.531 1 64.69 181 LYS A CA 1
ATOM 1461 C C . LYS A 1 181 ? -5.895 -4.785 -22.641 1 64.69 181 LYS A C 1
ATOM 1463 O O . LYS A 1 181 ? -5.914 -3.809 -23.391 1 64.69 181 LYS A O 1
ATOM 1468 N N . ASN A 1 182 ? -6.957 -5.117 -21.969 1 50.5 182 ASN A N 1
ATOM 1469 C CA . ASN A 1 182 ? -8.203 -4.371 -22.094 1 50.5 182 ASN A CA 1
ATOM 1470 C C . ASN A 1 182 ? -8.383 -3.377 -20.953 1 50.5 182 ASN A C 1
ATOM 1472 O O . ASN A 1 182 ? -8.039 -3.678 -19.797 1 50.5 182 ASN A O 1
ATOM 1476 N N . MET B 1 1 ? 12.609 -31.797 7.941 1 30.45 1 MET B N 1
ATOM 1477 C CA . MET B 1 1 ? 11.836 -30.688 7.406 1 30.45 1 MET B CA 1
ATOM 1478 C C . MET B 1 1 ? 12.242 -30.375 5.969 1 30.45 1 MET B C 1
ATOM 1480 O O . MET B 1 1 ? 13.406 -30.109 5.691 1 30.45 1 MET B O 1
ATOM 1484 N N . ALA B 1 2 ? 11.617 -30.969 5.004 1 39.12 2 ALA B N 1
ATOM 1485 C CA . ALA B 1 2 ? 12.141 -30.938 3.643 1 39.12 2 ALA B CA 1
ATOM 1486 C C . ALA B 1 2 ? 12.484 -29.516 3.211 1 39.12 2 ALA B C 1
ATOM 1488 O O . ALA B 1 2 ? 11.641 -28.625 3.289 1 39.12 2 ALA B O 1
ATOM 1489 N N . THR B 1 3 ? 13.656 -29 3.287 1 43.09 3 THR B N 1
ATOM 1490 C CA . THR B 1 3 ? 14.148 -27.703 2.857 1 43.09 3 THR B CA 1
ATOM 1491 C C . THR B 1 3 ? 13.578 -27.312 1.496 1 43.09 3 THR B C 1
ATOM 1493 O O . THR B 1 3 ? 13.539 -28.141 0.58 1 43.09 3 THR B O 1
ATOM 1496 N N . ALA B 1 4 ? 12.539 -26.453 1.468 1 52.19 4 ALA B N 1
ATOM 1497 C CA . ALA B 1 4 ? 11.977 -26.062 0.179 1 52.19 4 ALA B CA 1
ATOM 1498 C C . ALA B 1 4 ? 13.062 -25.953 -0.885 1 52.19 4 ALA B C 1
ATOM 1500 O O . ALA B 1 4 ? 14.117 -25.359 -0.637 1 52.19 4 ALA B O 1
ATOM 1501 N N . PRO B 1 5 ? 13.055 -26.812 -1.813 1 60.88 5 PRO B N 1
ATOM 1502 C CA . PRO B 1 5 ? 14.125 -26.812 -2.812 1 60.88 5 PRO B CA 1
ATOM 1503 C C . PRO B 1 5 ? 14.5 -25.406 -3.273 1 60.88 5 PRO B C 1
ATOM 1505 O O . PRO B 1 5 ? 13.656 -24.516 -3.307 1 60.88 5 PRO B O 1
ATOM 1508 N N . SER B 1 6 ? 15.836 -24.984 -3.082 1 72.38 6 SER B N 1
ATOM 1509 C CA . SER B 1 6 ? 16.422 -23.734 -3.561 1 72.38 6 SER B CA 1
ATOM 1510 C C . SER B 1 6 ? 15.969 -23.422 -4.98 1 72.38 6 SER B C 1
ATOM 1512 O O . SER B 1 6 ? 15.719 -24.328 -5.773 1 72.38 6 SER B O 1
ATOM 1514 N N . SER B 1 7 ? 15.547 -22.203 -5.23 1 84.38 7 SER B N 1
ATOM 1515 C CA . SER B 1 7 ? 15.203 -21.719 -6.562 1 84.38 7 SER B CA 1
ATOM 1516 C C . SER B 1 7 ? 16.266 -22.109 -7.582 1 84.38 7 SER B C 1
ATOM 1518 O O . SER B 1 7 ? 17.469 -22.062 -7.277 1 84.38 7 SER B O 1
ATOM 1520 N N . GLN B 1 8 ? 15.844 -22.641 -8.664 1 88.38 8 GLN B N 1
ATOM 1521 C CA . GLN B 1 8 ? 16.75 -23.047 -9.734 1 88.38 8 GLN B CA 1
ATOM 1522 C C . GLN B 1 8 ? 17.594 -21.875 -10.227 1 88.38 8 GLN B C 1
ATOM 1524 O O . GLN B 1 8 ? 18.656 -22.062 -10.805 1 88.38 8 GLN B O 1
ATOM 1529 N N . VAL B 1 9 ? 17.141 -20.672 -9.945 1 93.5 9 VAL B N 1
ATOM 1530 C CA . VAL B 1 9 ? 17.828 -19.516 -10.516 1 93.5 9 VAL B CA 1
ATOM 1531 C C . VAL B 1 9 ? 18.812 -18.938 -9.5 1 93.5 9 VAL B C 1
ATOM 1533 O O . VAL B 1 9 ? 19.594 -18.047 -9.82 1 93.5 9 VAL B O 1
ATOM 1536 N N . ARG B 1 10 ? 18.812 -19.469 -8.344 1 94.44 10 ARG B N 1
ATOM 1537 C CA . ARG B 1 10 ? 19.672 -18.938 -7.293 1 94.44 10 ARG B CA 1
ATOM 1538 C C . ARG B 1 10 ? 21.141 -19.203 -7.598 1 94.44 10 ARG B C 1
ATOM 1540 O O . ARG B 1 10 ? 21.531 -20.344 -7.859 1 94.44 10 ARG B O 1
ATOM 1547 N N . GLN B 1 11 ? 21.875 -18.203 -7.613 1 94.06 11 GLN B N 1
ATOM 1548 C CA . GLN B 1 11 ? 23.312 -18.312 -7.852 1 94.06 11 GLN B CA 1
ATOM 1549 C C . GLN B 1 11 ? 24.078 -17.25 -7.066 1 94.06 11 GLN B C 1
ATOM 1551 O O . GLN B 1 11 ? 23.891 -16.047 -7.297 1 94.06 11 GLN B O 1
ATOM 1556 N N . ASN B 1 12 ? 24.938 -17.641 -6.176 1 93.94 12 ASN B N 1
ATOM 1557 C CA . ASN B 1 12 ? 25.797 -16.766 -5.402 1 93.94 12 ASN B CA 1
ATOM 1558 C C . ASN B 1 12 ? 25 -15.695 -4.66 1 93.94 12 ASN B C 1
ATOM 1560 O O . ASN B 1 12 ? 25.359 -14.516 -4.695 1 93.94 12 ASN B O 1
ATOM 1564 N N . TYR B 1 13 ? 23.984 -16.141 -4.133 1 96.25 13 TYR B N 1
ATOM 1565 C CA . TYR B 1 13 ? 23.125 -15.258 -3.354 1 96.25 13 TYR B CA 1
ATOM 1566 C C . TYR B 1 13 ? 23.172 -15.602 -1.871 1 96.25 13 TYR B C 1
ATOM 1568 O O . TYR B 1 13 ? 22.531 -16.547 -1.421 1 96.25 13 TYR B O 1
ATOM 1576 N N . HIS B 1 14 ? 23.922 -14.867 -1.135 1 97.31 14 HIS B N 1
ATOM 1577 C CA . HIS B 1 14 ? 24.219 -15.164 0.264 1 97.31 14 HIS B CA 1
ATOM 1578 C C . HIS B 1 14 ? 22.953 -15.062 1.12 1 97.31 14 HIS B C 1
ATOM 1580 O O . HIS B 1 14 ? 22.156 -14.133 0.95 1 97.31 14 HIS B O 1
ATOM 1586 N N . PRO B 1 15 ? 22.766 -15.977 2.082 1 97.44 15 PRO B N 1
ATOM 1587 C CA . PRO B 1 15 ? 21.562 -15.969 2.912 1 97.44 15 PRO B CA 1
ATOM 1588 C C . PRO B 1 15 ? 21.406 -14.688 3.73 1 97.44 15 PRO B C 1
ATOM 1590 O O . PRO B 1 15 ? 20.297 -14.242 3.99 1 97.44 15 PRO B O 1
ATOM 1593 N N . GLN B 1 16 ? 22.484 -14.133 4.105 1 98.31 16 GLN B N 1
ATOM 1594 C CA . GLN B 1 16 ? 22.406 -12.906 4.883 1 98.31 16 GLN B CA 1
ATOM 1595 C C . GLN B 1 16 ? 21.891 -11.742 4.031 1 98.31 16 GLN B C 1
ATOM 1597 O O . GLN B 1 16 ? 21.188 -10.875 4.527 1 98.31 16 GLN B O 1
ATOM 1602 N N . CYS B 1 17 ? 22.312 -11.688 2.738 1 98.5 17 CYS B N 1
ATOM 1603 C CA . CYS B 1 17 ? 21.781 -10.672 1.829 1 98.5 17 CYS B CA 1
ATOM 1604 C C . CYS B 1 17 ? 20.297 -10.867 1.598 1 98.5 17 CYS B C 1
ATOM 1606 O O . CYS B 1 17 ? 19.516 -9.906 1.621 1 98.5 17 CYS B O 1
ATOM 1608 N N . GLU B 1 18 ? 19.906 -12.117 1.404 1 98.19 18 GLU B N 1
ATOM 1609 C CA . GLU B 1 18 ? 18.484 -12.453 1.246 1 98.19 18 GLU B CA 1
ATOM 1610 C C . GLU B 1 18 ? 17.672 -11.977 2.443 1 98.19 18 GLU B C 1
ATOM 1612 O O . GLU B 1 18 ? 16.625 -11.344 2.277 1 98.19 18 GLU B O 1
ATOM 1617 N N . ALA B 1 19 ? 18.141 -12.234 3.617 1 98.5 19 ALA B N 1
ATOM 1618 C CA . ALA B 1 19 ? 17.453 -11.844 4.848 1 98.5 19 ALA B CA 1
ATOM 1619 C C . ALA B 1 19 ? 17.391 -10.328 4.988 1 98.5 19 ALA B C 1
ATOM 1621 O O . ALA B 1 19 ? 16.375 -9.773 5.402 1 98.5 19 ALA B O 1
ATOM 1622 N N . ALA B 1 20 ? 18.469 -9.711 4.676 1 98.56 20 ALA B N 1
ATOM 1623 C CA . ALA B 1 20 ? 18.531 -8.258 4.805 1 98.56 20 ALA B CA 1
ATOM 1624 C C . ALA B 1 20 ? 17.578 -7.574 3.828 1 98.56 20 ALA B C 1
ATOM 1626 O O . ALA B 1 20 ? 16.984 -6.539 4.148 1 98.56 20 ALA B O 1
ATOM 1627 N N . ILE B 1 21 ? 17.438 -8.094 2.654 1 98.62 21 ILE B N 1
ATOM 1628 C CA . ILE B 1 21 ? 16.484 -7.57 1.682 1 98.62 21 ILE B CA 1
ATOM 1629 C C . ILE B 1 21 ? 15.062 -7.719 2.221 1 98.62 21 ILE B C 1
ATOM 1631 O O . ILE B 1 21 ? 14.25 -6.801 2.104 1 98.62 21 ILE B O 1
ATOM 1635 N N . ASN B 1 22 ? 14.773 -8.859 2.82 1 98.5 22 ASN B N 1
ATOM 1636 C CA . ASN B 1 22 ? 13.461 -9.047 3.432 1 98.5 22 ASN B CA 1
ATOM 1637 C C . ASN B 1 22 ? 13.203 -8.016 4.531 1 98.5 22 ASN B C 1
ATOM 1639 O O . ASN B 1 22 ? 12.094 -7.496 4.645 1 98.5 22 ASN B O 1
ATOM 1643 N N . SER B 1 23 ? 14.234 -7.719 5.309 1 98.5 23 SER B N 1
ATOM 1644 C CA . SER B 1 23 ? 14.109 -6.695 6.336 1 98.5 23 SER B CA 1
ATOM 1645 C C . SER B 1 23 ? 13.82 -5.328 5.723 1 98.5 23 SER B C 1
ATOM 1647 O O . SER B 1 23 ? 12.984 -4.578 6.223 1 98.5 23 SER B O 1
ATOM 1649 N N . GLN B 1 24 ? 14.547 -5.07 4.664 1 98.62 24 GLN B N 1
ATOM 1650 C CA . GLN B 1 24 ? 14.367 -3.781 4.004 1 98.62 24 GLN B CA 1
ATOM 1651 C C . GLN B 1 24 ? 12.977 -3.67 3.379 1 98.62 24 GLN B C 1
ATOM 1653 O O . GLN B 1 24 ? 12.375 -2.594 3.379 1 98.62 24 GLN B O 1
ATOM 1658 N N . ILE B 1 25 ? 12.445 -4.762 2.771 1 98.62 25 ILE B N 1
ATOM 1659 C CA . ILE B 1 25 ? 11.086 -4.789 2.236 1 98.62 25 ILE B CA 1
ATOM 1660 C C . ILE B 1 25 ? 10.094 -4.383 3.326 1 98.62 25 ILE B C 1
ATOM 1662 O O . ILE B 1 25 ? 9.25 -3.508 3.113 1 98.62 25 ILE B O 1
ATOM 1666 N N . ASN B 1 26 ? 10.227 -4.961 4.48 1 97.94 26 ASN B N 1
ATOM 1667 C CA . ASN B 1 26 ? 9.32 -4.668 5.586 1 97.94 26 ASN B CA 1
ATOM 1668 C C . ASN B 1 26 ? 9.43 -3.209 6.027 1 97.94 26 ASN B C 1
ATOM 1670 O O . ASN B 1 26 ? 8.422 -2.576 6.348 1 97.94 26 ASN B O 1
ATOM 1674 N N . LEU B 1 27 ? 10.633 -2.723 6.082 1 98.06 27 LEU B N 1
ATOM 1675 C CA . LEU B 1 27 ? 10.852 -1.333 6.473 1 98.06 27 LEU B CA 1
ATOM 1676 C C . LEU B 1 27 ? 10.18 -0.382 5.484 1 98.06 27 LEU B C 1
ATOM 1678 O O . LEU B 1 27 ? 9.578 0.614 5.887 1 98.06 27 LEU B O 1
ATOM 1682 N N . GLU B 1 28 ? 10.305 -0.676 4.18 1 98.56 28 GLU B N 1
ATOM 1683 C CA . GLU B 1 28 ? 9.664 0.147 3.156 1 98.56 28 GLU B CA 1
ATOM 1684 C C . GLU B 1 28 ? 8.148 0.117 3.293 1 98.56 28 GLU B C 1
ATOM 1686 O O . GLU B 1 28 ? 7.484 1.147 3.156 1 98.56 28 GLU B O 1
ATOM 1691 N N . LEU B 1 29 ? 7.605 -1.055 3.527 1 98.62 29 LEU B N 1
ATOM 1692 C CA . LEU B 1 29 ? 6.16 -1.179 3.701 1 98.62 29 LEU B CA 1
ATOM 1693 C C . LEU B 1 29 ? 5.691 -0.411 4.934 1 98.62 29 LEU B C 1
ATOM 1695 O O . LEU B 1 29 ? 4.672 0.279 4.887 1 98.62 29 LEU B O 1
ATOM 1699 N N . TYR B 1 30 ? 6.438 -0.482 5.984 1 98.31 30 TYR B N 1
ATOM 1700 C CA . TYR B 1 30 ? 6.133 0.281 7.191 1 98.31 30 TYR B CA 1
ATOM 1701 C C . TYR B 1 30 ? 6.172 1.778 6.914 1 98.31 30 TYR B C 1
ATOM 1703 O O . TYR B 1 30 ? 5.273 2.516 7.328 1 98.31 30 TYR B O 1
ATOM 1711 N N . THR B 1 31 ? 7.203 2.176 6.266 1 98.25 31 THR B N 1
ATOM 1712 C CA . THR B 1 31 ? 7.359 3.594 5.961 1 98.25 31 THR B CA 1
ATOM 1713 C C . THR B 1 31 ? 6.207 4.09 5.09 1 98.25 31 THR B C 1
ATOM 1715 O O . THR B 1 31 ? 5.695 5.191 5.301 1 98.25 31 THR B O 1
ATOM 1718 N N . SER B 1 32 ? 5.809 3.242 4.086 1 98.62 32 SER B N 1
ATOM 1719 C CA . SER B 1 32 ? 4.645 3.57 3.271 1 98.62 32 SER B CA 1
ATOM 1720 C C . SER B 1 32 ? 3.402 3.773 4.137 1 98.62 32 SER B C 1
ATOM 1722 O O . SER B 1 32 ? 2.637 4.715 3.92 1 98.62 32 SER B O 1
ATOM 1724 N N . TYR B 1 33 ? 3.232 2.982 5.117 1 98.62 33 TYR B N 1
ATOM 1725 C CA . TYR B 1 33 ? 2.092 3.045 6.027 1 98.62 33 TYR B CA 1
ATOM 1726 C C . TYR B 1 33 ? 2.139 4.312 6.871 1 98.62 33 TYR B C 1
ATOM 1728 O O . TYR B 1 33 ? 1.112 4.965 7.082 1 98.62 33 TYR B O 1
ATOM 1736 N N . VAL B 1 34 ? 3.291 4.676 7.336 1 98.38 34 VAL B N 1
ATOM 1737 C CA . VAL B 1 34 ? 3.475 5.887 8.133 1 98.38 34 VAL B CA 1
ATOM 1738 C C . VAL B 1 34 ? 3.109 7.109 7.293 1 98.38 34 VAL B C 1
ATOM 1740 O O . VAL B 1 34 ? 2.381 7.992 7.754 1 98.38 34 VAL B O 1
ATOM 1743 N N . TYR B 1 35 ? 3.564 7.137 6.062 1 98.5 35 TYR B N 1
ATOM 1744 C CA . TYR B 1 35 ? 3.271 8.266 5.188 1 98.5 35 TYR B CA 1
ATOM 1745 C C . TYR B 1 35 ? 1.782 8.336 4.867 1 98.5 35 TYR B C 1
ATOM 1747 O O . TYR B 1 35 ? 1.223 9.422 4.715 1 98.5 35 TYR B O 1
ATOM 1755 N N . LEU B 1 36 ? 1.172 7.145 4.746 1 98.75 36 LEU B N 1
ATOM 1756 C CA . LEU B 1 36 ? -0.274 7.105 4.562 1 98.75 36 LEU B CA 1
ATOM 1757 C C . LEU B 1 36 ? -0.99 7.75 5.742 1 98.75 36 LEU B C 1
ATOM 1759 O O . LEU B 1 36 ? -1.905 8.555 5.559 1 98.75 36 LEU B O 1
ATOM 1763 N N . SER B 1 37 ? -0.545 7.469 6.902 1 98.5 37 SER B N 1
ATOM 1764 C CA . SER B 1 37 ? -1.078 8.07 8.117 1 98.5 37 SER B CA 1
ATOM 1765 C C . SER B 1 37 ? -0.929 9.586 8.102 1 98.5 37 SER B C 1
ATOM 1767 O O . SER B 1 37 ? -1.878 10.312 8.398 1 98.5 37 SER B O 1
ATOM 1769 N N . MET B 1 38 ? 0.259 10.078 7.715 1 98.12 38 MET B N 1
ATOM 1770 C CA . MET B 1 38 ? 0.502 11.516 7.637 1 98.12 38 MET B CA 1
ATOM 1771 C C . MET B 1 38 ? -0.426 12.172 6.617 1 98.12 38 MET B C 1
ATOM 1773 O O . MET B 1 38 ? -1.009 13.227 6.891 1 98.12 38 MET B O 1
ATOM 1777 N N . ALA B 1 39 ? -0.544 11.5 5.477 1 98.56 39 ALA B N 1
ATOM 1778 C CA . ALA B 1 39 ? -1.353 12.055 4.395 1 98.56 39 ALA B CA 1
ATOM 1779 C C . ALA B 1 39 ? -2.781 12.32 4.855 1 98.56 39 ALA B C 1
ATOM 1781 O O . ALA B 1 39 ? -3.305 13.422 4.672 1 98.56 39 ALA B O 1
ATOM 1782 N N . PHE B 1 40 ? -3.32 11.398 5.566 1 98.44 40 PHE B N 1
ATOM 1783 C CA . PHE B 1 40 ? -4.742 11.531 5.875 1 98.44 40 PHE B CA 1
ATOM 1784 C C . PHE B 1 40 ? -4.945 12.281 7.184 1 98.44 40 PHE B C 1
ATOM 1786 O O . PHE B 1 40 ? -6.051 12.75 7.469 1 98.44 40 PHE B O 1
ATOM 1793 N N . TYR B 1 41 ? -3.904 12.469 7.957 1 97.94 41 TYR B N 1
ATOM 1794 C CA . TYR B 1 41 ? -3.943 13.453 9.039 1 97.94 41 TYR B CA 1
ATOM 1795 C C . TYR B 1 41 ? -4.121 14.859 8.484 1 97.94 41 TYR B C 1
ATOM 1797 O O . TYR B 1 41 ? -4.992 15.602 8.938 1 97.94 41 TYR B O 1
ATOM 1805 N N . PHE B 1 42 ? -3.348 15.188 7.477 1 98 42 PHE B N 1
ATOM 1806 C CA . PHE B 1 42 ? -3.322 16.562 6.965 1 98 42 PHE B CA 1
ATOM 1807 C C . PHE B 1 42 ? -4.539 16.828 6.09 1 98 42 PHE B C 1
ATOM 1809 O O . PHE B 1 42 ? -4.855 17.984 5.801 1 98 42 PHE B O 1
ATOM 1816 N N . ASP B 1 43 ? -5.211 15.773 5.715 1 97.56 43 ASP B N 1
ATOM 1817 C CA . ASP B 1 43 ? -6.438 15.906 4.934 1 97.56 43 ASP B CA 1
ATOM 1818 C C . ASP B 1 43 ? -7.637 16.188 5.836 1 97.56 43 ASP B C 1
ATOM 1820 O O . ASP B 1 43 ? -8.719 16.531 5.355 1 97.56 43 ASP B O 1
ATOM 1824 N N . ARG B 1 44 ? -7.516 16.078 7.125 1 96.44 44 ARG B N 1
ATOM 1825 C CA . ARG B 1 44 ? -8.617 16.312 8.055 1 96.44 44 ARG B CA 1
ATOM 1826 C C . ARG B 1 44 ? -9.148 17.75 7.91 1 96.44 44 ARG B C 1
ATOM 1828 O O . ARG B 1 44 ? -8.391 18.672 7.598 1 96.44 44 ARG B O 1
ATOM 1835 N N . ALA B 1 45 ? -10.375 17.859 8.258 1 94.38 45 ALA B N 1
ATOM 1836 C CA . ALA B 1 45 ? -11.016 19.172 8.156 1 94.38 45 ALA B CA 1
ATOM 1837 C C . ALA B 1 45 ? -10.445 20.141 9.188 1 94.38 45 ALA B C 1
ATOM 1839 O O . ALA B 1 45 ? -10.375 21.344 8.938 1 94.38 45 ALA B O 1
ATOM 1840 N N . ASP B 1 46 ? -9.992 19.625 10.32 1 94.06 46 ASP B N 1
ATOM 1841 C CA . ASP B 1 46 ? -9.5 20.5 11.383 1 94.06 46 ASP B CA 1
ATOM 1842 C C . ASP B 1 46 ? -8.008 20.781 11.219 1 94.06 46 ASP B C 1
ATOM 1844 O O . ASP B 1 46 ? -7.426 21.531 11.992 1 94.06 46 ASP B O 1
ATOM 1848 N N . VAL B 1 47 ? -7.352 20.125 10.227 1 95.06 47 VAL B N 1
ATOM 1849 C CA . VAL B 1 47 ? -5.965 20.406 9.867 1 95.06 47 VAL B CA 1
ATOM 1850 C C . VAL B 1 47 ? -5.918 21.172 8.547 1 95.06 47 VAL B C 1
ATOM 1852 O O . VAL B 1 47 ? -5.254 22.203 8.438 1 95.06 47 VAL B O 1
ATOM 1855 N N . ALA B 1 48 ? -6.551 20.656 7.512 1 96 48 ALA B N 1
ATOM 1856 C CA . ALA B 1 48 ? -6.883 21.328 6.262 1 96 48 ALA B CA 1
ATOM 1857 C C . ALA B 1 48 ? -5.625 21.828 5.559 1 96 48 ALA B C 1
ATOM 1859 O O . ALA B 1 48 ? -5.559 23 5.145 1 96 48 ALA B O 1
ATOM 1860 N N . LEU B 1 49 ? -4.641 21 5.457 1 97.12 49 LEU B N 1
ATOM 1861 C CA . LEU B 1 49 ? -3.436 21.281 4.688 1 97.12 49 LEU B CA 1
ATOM 1862 C C . LEU B 1 49 ? -3.273 20.297 3.543 1 97.12 49 LEU B C 1
ATOM 1864 O O . LEU B 1 49 ? -2.506 19.328 3.652 1 97.12 49 LEU B O 1
ATOM 1868 N N . GLU B 1 50 ? -3.908 20.578 2.486 1 97.31 50 GLU B N 1
ATOM 1869 C CA . GLU B 1 50 ? -4.145 19.656 1.391 1 97.31 50 GLU B CA 1
ATOM 1870 C C . GLU B 1 50 ? -2.846 19.297 0.677 1 97.31 50 GLU B C 1
ATOM 1872 O O . GLU B 1 50 ? -2.658 18.156 0.248 1 97.31 50 GLU B O 1
ATOM 1877 N N . ASN B 1 51 ? -1.989 20.219 0.504 1 98.12 51 ASN B N 1
ATOM 1878 C CA . ASN B 1 51 ? -0.772 19.922 -0.246 1 98.12 51 ASN B CA 1
ATOM 1879 C C . ASN B 1 51 ? 0.226 19.141 0.592 1 98.12 51 ASN B C 1
ATOM 1881 O O . ASN B 1 51 ? 0.982 18.328 0.058 1 98.12 51 ASN B O 1
ATOM 1885 N N . PHE B 1 52 ? 0.244 19.359 1.934 1 98.31 52 PHE B N 1
ATOM 1886 C CA . PHE B 1 52 ? 0.933 18.422 2.807 1 98.31 52 PHE B CA 1
ATOM 1887 C C . PHE B 1 52 ? 0.402 17 2.604 1 98.31 52 PHE B C 1
ATOM 1889 O O . PHE B 1 52 ? 1.179 16.047 2.492 1 98.31 52 PHE B O 1
ATOM 1896 N N . SER B 1 53 ? -0.943 16.891 2.623 1 98.5 53 SER B N 1
ATOM 1897 C CA . SER B 1 53 ? -1.586 15.586 2.428 1 98.5 53 SER B CA 1
ATOM 1898 C C . SER B 1 53 ? -1.132 14.938 1.126 1 98.5 53 SER B C 1
ATOM 1900 O O . SER B 1 53 ? -0.723 13.773 1.117 1 98.5 53 SER B O 1
ATOM 1902 N N . LYS B 1 54 ? -1.152 15.648 0.078 1 98.31 54 LYS B N 1
ATOM 1903 C CA . LYS B 1 54 ? -0.748 15.133 -1.227 1 98.31 54 LYS B CA 1
ATOM 1904 C C . LYS B 1 54 ? 0.722 14.719 -1.225 1 98.31 54 LYS B C 1
ATOM 1906 O O . LYS B 1 54 ? 1.089 13.703 -1.814 1 98.31 54 LYS B O 1
ATOM 1911 N N . PHE B 1 55 ? 1.566 15.617 -0.673 1 98.44 55 PHE B N 1
ATOM 1912 C CA . PHE B 1 55 ? 2.994 15.328 -0.594 1 98.44 55 PHE B CA 1
ATOM 1913 C C . PHE B 1 55 ? 3.238 13.984 0.086 1 98.44 55 PHE B C 1
ATOM 1915 O O . PHE B 1 55 ? 3.961 13.141 -0.443 1 98.44 55 PHE B O 1
ATOM 1922 N N . PHE B 1 56 ? 2.598 13.781 1.279 1 98.56 56 PHE B N 1
ATOM 1923 C CA . PHE B 1 56 ? 2.844 12.562 2.045 1 98.56 56 PHE B CA 1
ATOM 1924 C C . PHE B 1 56 ? 2.203 11.359 1.367 1 98.56 56 PHE B C 1
ATOM 1926 O O . PHE B 1 56 ? 2.721 10.242 1.451 1 98.56 56 PHE B O 1
ATOM 1933 N N . LEU B 1 57 ? 1.071 11.539 0.708 1 98.62 57 LEU B N 1
ATOM 1934 C CA . LEU B 1 57 ? 0.465 10.445 -0.041 1 98.62 57 LEU B CA 1
ATOM 1935 C C . LEU B 1 57 ? 1.382 9.984 -1.17 1 98.62 57 LEU B C 1
ATOM 1937 O O . LEU B 1 57 ? 1.56 8.781 -1.382 1 98.62 57 LEU B O 1
ATOM 1941 N N . ARG B 1 58 ? 1.975 10.922 -1.881 1 98.25 58 ARG B N 1
ATOM 1942 C CA . ARG B 1 58 ? 2.938 10.586 -2.926 1 98.25 58 ARG B CA 1
ATOM 1943 C C . ARG B 1 58 ? 4.125 9.828 -2.352 1 98.25 58 ARG B C 1
ATOM 1945 O O . ARG B 1 58 ? 4.609 8.867 -2.961 1 98.25 58 ARG B O 1
ATOM 1952 N N . ARG B 1 59 ? 4.566 10.312 -1.214 1 98.25 59 ARG B N 1
ATOM 1953 C CA . ARG B 1 59 ? 5.66 9.609 -0.553 1 98.25 59 ARG B CA 1
ATOM 1954 C C . ARG B 1 59 ? 5.258 8.18 -0.213 1 98.25 59 ARG B C 1
ATOM 1956 O O . ARG B 1 59 ? 6.062 7.254 -0.345 1 98.25 59 ARG B O 1
ATOM 1963 N N . SER B 1 60 ? 4.039 7.984 0.236 1 98.62 60 SER B N 1
ATOM 1964 C CA . SER B 1 60 ? 3.537 6.652 0.549 1 98.62 60 SER B CA 1
ATOM 1965 C C . SER B 1 60 ? 3.592 5.738 -0.672 1 98.62 60 SER B C 1
ATOM 1967 O O . SER B 1 60 ? 4.078 4.609 -0.587 1 98.62 60 SER B O 1
ATOM 1969 N N . TYR B 1 61 ? 3.145 6.195 -1.789 1 98.44 61 TYR B N 1
ATOM 1970 C CA . TYR B 1 61 ? 3.162 5.422 -3.025 1 98.44 61 TYR B CA 1
ATOM 1971 C C . TYR B 1 61 ? 4.59 5.082 -3.436 1 98.44 61 TYR B C 1
ATOM 1973 O O . TYR B 1 61 ? 4.871 3.951 -3.842 1 98.44 61 TYR B O 1
ATOM 1981 N N . LYS B 1 62 ? 5.461 6.051 -3.312 1 98 62 LYS B N 1
ATOM 1982 C CA . LYS B 1 62 ? 6.852 5.828 -3.691 1 98 62 LYS B CA 1
ATOM 1983 C C . LYS B 1 62 ? 7.492 4.738 -2.834 1 98 62 LYS B C 1
ATOM 1985 O O . LYS B 1 62 ? 8.219 3.885 -3.344 1 98 62 LYS B O 1
ATOM 1990 N N . GLU B 1 63 ? 7.262 4.789 -1.534 1 98.44 63 GLU B N 1
ATOM 1991 C CA . GLU B 1 63 ? 7.82 3.771 -0.649 1 98.44 63 GLU B CA 1
ATOM 1992 C C . GLU B 1 63 ? 7.262 2.389 -0.972 1 98.44 63 GLU B C 1
ATOM 1994 O O . GLU B 1 63 ? 7.969 1.384 -0.85 1 98.44 63 GLU B O 1
ATOM 1999 N N . SER B 1 64 ? 5.984 2.314 -1.298 1 98.5 64 SER B N 1
ATOM 2000 C CA . SER B 1 64 ? 5.406 1.049 -1.741 1 98.5 64 SER B CA 1
ATOM 2001 C C . SER B 1 64 ? 6.125 0.516 -2.977 1 98.5 64 SER B C 1
ATOM 2003 O O . SER B 1 64 ? 6.391 -0.684 -3.078 1 98.5 64 SER B O 1
ATOM 2005 N N . GLN B 1 65 ? 6.434 1.386 -3.875 1 98.38 65 GLN B N 1
ATOM 2006 C CA . GLN B 1 65 ? 7.164 0.991 -5.074 1 98.38 65 GLN B CA 1
ATOM 2007 C C . GLN B 1 65 ? 8.562 0.493 -4.723 1 98.38 65 GLN B C 1
ATOM 2009 O O . GLN B 1 65 ? 9.086 -0.419 -5.371 1 98.38 65 GLN B O 1
ATOM 2014 N N . HIS B 1 66 ? 9.203 1.138 -3.742 1 98.44 66 HIS B N 1
ATOM 2015 C CA . HIS B 1 66 ? 10.5 0.679 -3.279 1 98.44 66 HIS B CA 1
ATOM 2016 C C . HIS B 1 66 ? 10.43 -0.754 -2.762 1 98.44 66 HIS B C 1
ATOM 2018 O O . HIS B 1 66 ? 11.305 -1.569 -3.059 1 98.44 66 HIS B O 1
ATOM 2024 N N . ALA B 1 67 ? 9.391 -1.037 -2.004 1 98.69 67 ALA B N 1
ATOM 2025 C CA . ALA B 1 67 ? 9.195 -2.395 -1.506 1 98.69 67 ALA B CA 1
ATOM 2026 C C . ALA B 1 67 ? 9.023 -3.383 -2.656 1 98.69 67 ALA B C 1
ATOM 2028 O O . ALA B 1 67 ? 9.633 -4.453 -2.662 1 98.69 67 ALA B O 1
ATOM 2029 N N . GLU B 1 68 ? 8.219 -3.047 -3.607 1 98.62 68 GLU B N 1
ATOM 2030 C CA . GLU B 1 68 ? 7.941 -3.916 -4.746 1 98.62 68 GLU B CA 1
ATOM 2031 C C . GLU B 1 68 ? 9.211 -4.199 -5.551 1 98.62 68 GLU B C 1
ATOM 2033 O O . GLU B 1 68 ? 9.43 -5.328 -5.996 1 98.62 68 GLU B O 1
ATOM 2038 N N . LYS B 1 69 ? 10.016 -3.139 -5.723 1 98.5 69 LYS B N 1
ATOM 2039 C CA . LYS B 1 69 ? 11.266 -3.311 -6.457 1 98.5 69 LYS B CA 1
ATOM 2040 C C . LYS B 1 69 ? 12.188 -4.297 -5.746 1 98.5 69 LYS B C 1
ATOM 2042 O O . LYS B 1 69 ? 12.852 -5.113 -6.395 1 98.5 69 LYS B O 1
ATOM 2047 N N . LEU B 1 70 ? 12.242 -4.215 -4.477 1 98.75 70 LEU B N 1
ATOM 2048 C CA . LEU B 1 70 ? 13.047 -5.156 -3.701 1 98.75 70 LEU B CA 1
ATOM 2049 C C . LEU B 1 70 ? 12.469 -6.566 -3.789 1 98.75 70 LEU B C 1
ATOM 2051 O O . LEU B 1 70 ? 13.219 -7.543 -3.85 1 98.75 70 LEU B O 1
ATOM 2055 N N . MET B 1 71 ? 11.156 -6.68 -3.795 1 98.62 71 MET B N 1
ATOM 2056 C CA . MET B 1 71 ? 10.508 -7.98 -3.926 1 98.62 71 MET B CA 1
ATOM 2057 C C . MET B 1 71 ? 10.812 -8.609 -5.281 1 98.62 71 MET B C 1
ATOM 2059 O O . MET B 1 71 ? 11.078 -9.805 -5.371 1 98.62 71 MET B O 1
ATOM 2063 N N . GLN B 1 72 ? 10.781 -7.734 -6.25 1 98.25 72 GLN B N 1
ATOM 2064 C CA . GLN B 1 72 ? 11.148 -8.211 -7.582 1 98.25 72 GLN B CA 1
ATOM 2065 C C . GLN B 1 72 ? 12.586 -8.719 -7.609 1 98.25 72 GLN B C 1
ATOM 2067 O O . GLN B 1 72 ? 12.859 -9.781 -8.172 1 98.25 72 GLN B O 1
ATOM 2072 N N . LEU B 1 73 ? 13.5 -7.949 -7.027 1 98.25 73 LEU B N 1
ATOM 2073 C CA . LEU B 1 73 ? 14.898 -8.359 -6.965 1 98.25 73 LEU B CA 1
ATOM 2074 C C . LEU B 1 73 ? 15.039 -9.695 -6.238 1 98.25 73 LEU B C 1
ATOM 2076 O O . LEU B 1 73 ? 15.773 -10.578 -6.691 1 98.25 73 LEU B O 1
ATOM 2080 N N . GLN B 1 74 ? 14.375 -9.844 -5.098 1 98 74 GLN B N 1
ATOM 2081 C CA . GLN B 1 74 ? 14.406 -11.07 -4.301 1 98 74 GLN B CA 1
ATOM 2082 C C . GLN B 1 74 ? 14.039 -12.281 -5.145 1 98 74 GLN B C 1
ATOM 2084 O O . GLN B 1 74 ? 14.75 -13.289 -5.137 1 98 74 GLN B O 1
ATOM 2089 N N . ASN B 1 75 ? 12.992 -12.109 -5.922 1 97.25 75 ASN B N 1
ATOM 2090 C CA . ASN B 1 75 ? 12.539 -13.195 -6.785 1 97.25 75 ASN B CA 1
ATOM 2091 C C . ASN B 1 75 ? 13.523 -13.461 -7.922 1 97.25 75 ASN B C 1
ATOM 2093 O O . ASN B 1 75 ? 13.797 -14.617 -8.25 1 97.25 75 ASN B O 1
ATOM 2097 N N . GLN B 1 76 ? 14.031 -12.375 -8.445 1 97 76 GLN B N 1
ATOM 2098 C CA . GLN B 1 76 ? 14.977 -12.492 -9.555 1 97 76 GLN B CA 1
ATOM 2099 C C . GLN B 1 76 ? 16.234 -13.234 -9.125 1 97 76 GLN B C 1
ATOM 2101 O O . GLN B 1 76 ? 16.828 -13.977 -9.914 1 97 76 GLN B O 1
ATOM 2106 N N . ARG B 1 77 ? 16.609 -13.086 -7.852 1 97.06 77 ARG B N 1
ATOM 2107 C CA . ARG B 1 77 ? 17.859 -13.672 -7.348 1 97.06 77 ARG B CA 1
ATOM 2108 C C . ARG B 1 77 ? 17.609 -15.062 -6.766 1 97.06 77 ARG B C 1
ATOM 2110 O O . ARG B 1 77 ? 18.547 -15.711 -6.285 1 97.06 77 ARG B O 1
ATOM 2117 N N . GLY B 1 78 ? 16.359 -15.516 -6.859 1 96.69 78 GLY B N 1
ATOM 2118 C CA . GLY B 1 78 ? 16.016 -16.859 -6.414 1 96.69 78 GLY B CA 1
ATOM 2119 C C . GLY B 1 78 ? 15.805 -16.953 -4.914 1 96.69 78 GLY B C 1
ATOM 2120 O O . GLY B 1 78 ? 15.859 -18.031 -4.336 1 96.69 78 GLY B O 1
ATOM 2121 N N . GLY B 1 79 ? 15.578 -15.797 -4.246 1 96.5 79 GLY B N 1
ATOM 2122 C CA . GLY B 1 79 ? 15.266 -15.773 -2.824 1 96.5 79 GLY B CA 1
ATOM 2123 C C . GLY B 1 79 ? 13.789 -15.938 -2.527 1 96.5 79 GLY B C 1
ATOM 2124 O O . GLY B 1 79 ? 12.992 -16.172 -3.438 1 96.5 79 GLY B O 1
ATOM 2125 N N . ARG B 1 80 ? 13.508 -15.898 -1.242 1 96.5 80 ARG B N 1
ATOM 2126 C CA . ARG B 1 80 ? 12.133 -16 -0.768 1 96.5 80 ARG B CA 1
ATOM 2127 C C . ARG B 1 80 ? 11.711 -14.75 -0.006 1 96.5 80 ARG B C 1
ATOM 2129 O O . ARG B 1 80 ? 12.438 -14.281 0.873 1 96.5 80 ARG B O 1
ATOM 2136 N N . ILE B 1 81 ? 10.617 -14.297 -0.39 1 97.38 81 ILE B N 1
ATOM 2137 C CA . ILE B 1 81 ? 10.055 -13.141 0.308 1 97.38 81 ILE B CA 1
ATOM 2138 C C . ILE B 1 81 ? 9.398 -13.594 1.608 1 97.38 81 ILE B C 1
ATOM 2140 O O . ILE B 1 81 ? 8.633 -14.562 1.618 1 97.38 81 ILE B O 1
ATOM 2144 N N . ARG B 1 82 ? 9.734 -12.953 2.635 1 96.44 82 ARG B N 1
ATOM 2145 C CA . ARG B 1 82 ? 9.148 -13.18 3.953 1 96.44 82 ARG B CA 1
ATOM 2146 C C . ARG B 1 82 ? 8.461 -11.922 4.469 1 96.44 82 ARG B C 1
ATOM 2148 O O . ARG B 1 82 ? 9.125 -10.953 4.836 1 96.44 82 ARG B O 1
ATOM 2155 N N . LEU B 1 83 ? 7.176 -11.992 4.535 1 96.75 83 LEU B N 1
ATOM 2156 C CA . LEU B 1 83 ? 6.402 -10.836 4.973 1 96.75 83 LEU B CA 1
ATOM 2157 C C . LEU B 1 83 ? 6.102 -10.914 6.465 1 96.75 83 LEU B C 1
ATOM 2159 O O . LEU B 1 83 ? 5.898 -12 7.004 1 96.75 83 LEU B O 1
ATOM 2163 N N . HIS B 1 84 ? 6.051 -9.805 7.113 1 97.06 84 HIS B N 1
ATOM 2164 C CA . HIS B 1 84 ? 5.758 -9.664 8.531 1 97.06 84 HIS B CA 1
ATOM 2165 C C . HIS B 1 84 ? 4.59 -8.703 8.758 1 97.06 84 HIS B C 1
ATOM 2167 O O . HIS B 1 84 ? 4.16 -8.016 7.836 1 97.06 84 HIS B O 1
ATOM 2173 N N . ASN B 1 85 ? 4.094 -8.828 9.977 1 98.06 85 ASN B N 1
ATOM 2174 C CA . ASN B 1 85 ? 3.123 -7.793 10.32 1 98.06 85 ASN B CA 1
ATOM 2175 C C . ASN B 1 85 ? 3.68 -6.395 10.055 1 98.06 85 ASN B C 1
ATOM 2177 O O . ASN B 1 85 ? 4.848 -6.125 10.344 1 98.06 85 ASN B O 1
ATOM 2181 N N . ILE B 1 86 ? 2.861 -5.613 9.492 1 97.94 86 ILE B N 1
ATOM 2182 C CA . ILE B 1 86 ? 3.211 -4.199 9.406 1 97.94 86 ILE B CA 1
ATOM 2183 C C . ILE B 1 86 ? 2.658 -3.453 10.617 1 97.94 86 ILE B C 1
ATOM 2185 O O . ILE B 1 86 ? 1.441 -3.377 10.805 1 97.94 86 ILE B O 1
ATOM 2189 N N . MET B 1 87 ? 3.525 -2.926 11.383 1 97 87 MET B N 1
ATOM 2190 C CA . MET B 1 87 ? 3.102 -2.234 12.594 1 97 87 MET B CA 1
ATOM 2191 C C . MET B 1 87 ? 2.371 -0.939 12.258 1 97 87 MET B C 1
ATOM 2193 O O . MET B 1 87 ? 2.734 -0.248 11.305 1 97 87 MET B O 1
ATOM 2197 N N . LYS B 1 88 ? 1.383 -0.632 13.031 1 96.75 88 LYS B N 1
ATOM 2198 C CA . LYS B 1 88 ? 0.742 0.669 12.867 1 96.75 88 LYS B CA 1
ATOM 2199 C C . LYS B 1 88 ? 1.723 1.805 13.141 1 96.75 88 LYS B C 1
ATOM 2201 O O . LYS B 1 88 ? 2.678 1.636 13.906 1 96.75 88 LYS B O 1
ATOM 2206 N N . PRO B 1 89 ? 1.445 2.969 12.547 1 94.25 89 PRO B N 1
ATOM 2207 C CA . PRO B 1 89 ? 2.297 4.113 12.883 1 94.25 89 PRO B CA 1
ATOM 2208 C C . PRO B 1 89 ? 2.338 4.398 14.383 1 94.25 89 PRO B C 1
ATOM 2210 O O . PRO B 1 89 ? 1.336 4.207 15.07 1 94.25 89 PRO B O 1
ATOM 2213 N N . ASP B 1 90 ? 3.469 4.859 14.844 1 90.19 90 ASP B N 1
ATOM 2214 C CA . ASP B 1 90 ? 3.701 5.125 16.266 1 90.19 90 ASP B CA 1
ATOM 2215 C C . ASP B 1 90 ? 2.824 6.273 16.75 1 90.19 90 ASP B C 1
ATOM 2217 O O . ASP B 1 90 ? 2.576 6.398 17.953 1 90.19 90 ASP B O 1
ATOM 2221 N N . ARG B 1 91 ? 2.428 7.012 15.805 1 90.25 91 ARG B N 1
ATOM 2222 C CA . ARG B 1 91 ? 1.588 8.148 16.172 1 90.25 91 ARG B CA 1
ATOM 2223 C C . ARG B 1 91 ? 0.445 8.32 15.172 1 90.25 91 ARG B C 1
ATOM 2225 O O . ARG B 1 91 ? 0.515 7.828 14.039 1 90.25 91 ARG B O 1
ATOM 2232 N N . ASP B 1 92 ? -0.611 8.984 15.695 1 87 92 ASP B N 1
ATOM 2233 C CA . ASP B 1 92 ? -1.75 9.273 14.828 1 87 92 ASP B CA 1
ATOM 2234 C C . ASP B 1 92 ? -2.043 10.773 14.789 1 87 92 ASP B C 1
ATOM 2236 O O . ASP B 1 92 ? -2.953 11.211 14.078 1 87 92 ASP B O 1
ATOM 2240 N N . ASN B 1 93 ? -1.36 11.477 15.594 1 93.38 93 ASN B N 1
ATOM 2241 C CA . ASN B 1 93 ? -1.384 12.93 15.609 1 93.38 93 ASN B CA 1
ATOM 2242 C C . ASN B 1 93 ? -0.018 13.516 15.273 1 93.38 93 ASN B C 1
ATOM 2244 O O . ASN B 1 93 ? 0.946 13.328 16.016 1 93.38 93 ASN B O 1
ATOM 2248 N N . TRP B 1 94 ? 0.018 14.203 14.219 1 95.94 94 TRP B N 1
ATOM 2249 C CA . TRP B 1 94 ? 1.296 14.695 13.711 1 95.94 94 TRP B CA 1
ATOM 2250 C C . TRP B 1 94 ? 1.493 16.156 14.07 1 95.94 94 TRP B C 1
ATOM 2252 O O . TRP B 1 94 ? 2.486 16.781 13.672 1 95.94 94 TRP B O 1
ATOM 2262 N N . GLU B 1 95 ? 0.557 16.719 14.781 1 94.44 95 GLU B N 1
ATOM 2263 C CA . GLU B 1 95 ? 0.584 18.016 15.469 1 94.44 95 GLU B CA 1
ATOM 2264 C C . GLU B 1 95 ? 0.587 19.172 14.477 1 94.44 95 GLU B C 1
ATOM 2266 O O . GLU B 1 95 ? -0.316 20.016 14.492 1 94.44 95 GLU B O 1
ATOM 2271 N N . ASN B 1 96 ? 1.667 19.297 13.688 1 96.12 96 ASN B N 1
ATOM 2272 C CA . ASN B 1 96 ? 1.795 20.344 12.68 1 96.12 96 ASN B CA 1
ATOM 2273 C C . ASN B 1 96 ? 2.76 19.938 11.57 1 96.12 96 ASN B C 1
ATOM 2275 O O . ASN B 1 96 ? 3.377 18.859 11.641 1 96.12 96 ASN B O 1
ATOM 2279 N N . GLY B 1 97 ? 2.848 20.781 10.555 1 96.88 97 GLY B N 1
ATOM 2280 C CA . GLY B 1 97 ? 3.66 20.484 9.391 1 96.88 97 GLY B CA 1
ATOM 2281 C C . GLY B 1 97 ? 5.137 20.328 9.711 1 96.88 97 GLY B C 1
ATOM 2282 O O . GLY B 1 97 ? 5.812 19.453 9.164 1 96.88 97 GLY B O 1
ATOM 2283 N N . LEU B 1 98 ? 5.652 21.172 10.531 1 97.81 98 LEU B N 1
ATOM 2284 C CA . LEU B 1 98 ? 7.066 21.109 10.875 1 97.81 98 LEU B CA 1
ATOM 2285 C C . LEU B 1 98 ? 7.398 19.797 11.57 1 97.81 98 LEU B C 1
ATOM 2287 O O . LEU B 1 98 ? 8.359 19.125 11.203 1 97.81 98 LEU B O 1
ATOM 2291 N N . ASN B 1 99 ? 6.613 19.422 12.562 1 97.38 99 ASN B N 1
ATOM 2292 C CA . ASN B 1 99 ? 6.816 18.156 13.266 1 97.38 99 ASN B CA 1
ATOM 2293 C C . ASN B 1 99 ? 6.77 16.969 12.305 1 97.38 99 ASN B C 1
ATOM 2295 O O . ASN B 1 99 ? 7.598 16.062 12.398 1 97.38 99 ASN B O 1
ATOM 2299 N N . ALA B 1 100 ? 5.77 16.938 11.453 1 97.69 100 ALA B N 1
ATOM 2300 C CA . ALA B 1 100 ? 5.625 15.852 10.492 1 97.69 100 ALA B CA 1
ATOM 2301 C C . ALA B 1 100 ? 6.844 15.766 9.57 1 97.69 100 ALA B C 1
ATOM 2303 O O . ALA B 1 100 ? 7.348 14.68 9.305 1 97.69 100 ALA B O 1
ATOM 2304 N N . MET B 1 101 ? 7.312 16.922 9.117 1 98.38 101 MET B N 1
ATOM 2305 C CA . MET B 1 101 ? 8.484 16.953 8.25 1 98.38 101 MET B CA 1
ATOM 2306 C C . MET B 1 101 ? 9.727 16.469 8.992 1 98.38 101 MET B C 1
ATOM 2308 O O . MET B 1 101 ? 10.555 15.758 8.43 1 98.38 101 MET B O 1
ATOM 2312 N N . GLU B 1 102 ? 9.828 16.844 10.195 1 98.25 102 GLU B N 1
ATOM 2313 C CA . GLU B 1 102 ? 10.961 16.391 11 1 98.25 102 GLU B CA 1
ATOM 2314 C C . GLU B 1 102 ? 10.922 14.875 11.188 1 98.25 102 GLU B C 1
ATOM 2316 O O . GLU B 1 102 ? 11.961 14.211 11.102 1 98.25 102 GLU B O 1
ATOM 2321 N N . TRP B 1 103 ? 9.797 14.398 11.508 1 97.75 103 TRP B N 1
ATOM 2322 C CA . TRP B 1 103 ? 9.656 12.953 11.648 1 97.75 103 TRP B CA 1
ATOM 2323 C C . TRP B 1 103 ? 10.016 12.242 10.352 1 97.75 103 TRP B C 1
ATOM 2325 O O . TRP B 1 103 ? 10.75 11.25 10.367 1 97.75 103 TRP B O 1
ATOM 2335 N N . ALA B 1 104 ? 9.477 12.734 9.234 1 98.25 104 ALA B N 1
ATOM 2336 C CA . ALA B 1 104 ? 9.797 12.164 7.93 1 98.25 104 ALA B CA 1
ATOM 2337 C C . ALA B 1 104 ? 11.297 12.195 7.668 1 98.25 104 ALA B C 1
ATOM 2339 O O . ALA B 1 104 ? 11.867 11.234 7.156 1 98.25 104 ALA B O 1
ATOM 2340 N N . PHE B 1 105 ? 11.883 13.328 8 1 98.38 105 PHE B N 1
ATOM 2341 C CA . PHE B 1 105 ? 13.312 13.523 7.836 1 98.38 105 PHE B CA 1
ATOM 2342 C C . PHE B 1 105 ? 14.094 12.453 8.594 1 98.38 105 PHE B C 1
ATOM 2344 O O . PHE B 1 105 ? 14.992 11.82 8.039 1 98.38 105 PHE B O 1
ATOM 2351 N N . HIS B 1 106 ? 13.703 12.188 9.812 1 97.81 106 HIS B N 1
ATOM 2352 C CA . HIS B 1 106 ? 14.367 11.172 10.617 1 97.81 106 HIS B CA 1
ATOM 2353 C C . HIS B 1 106 ? 14.117 9.773 10.062 1 97.81 106 HIS B C 1
ATOM 2355 O O . HIS B 1 106 ? 15.016 8.938 10.039 1 97.81 106 HIS B O 1
ATOM 2361 N N . LEU B 1 107 ? 12.914 9.508 9.688 1 97 107 LEU B N 1
ATOM 2362 C CA . LEU B 1 107 ? 12.562 8.227 9.094 1 97 107 LEU B CA 1
ATOM 2363 C C . LEU B 1 107 ? 13.406 7.945 7.855 1 97 107 LEU B C 1
ATOM 2365 O O . LEU B 1 107 ? 13.945 6.848 7.703 1 97 107 LEU B O 1
ATOM 2369 N N . GLU B 1 108 ? 13.539 8.977 7.027 1 98.31 108 GLU B N 1
ATOM 2370 C CA . GLU B 1 108 ? 14.312 8.82 5.797 1 98.31 108 GLU B CA 1
ATOM 2371 C C . GLU B 1 108 ? 15.797 8.625 6.094 1 98.31 108 GLU B C 1
ATOM 2373 O O . GLU B 1 108 ? 16.484 7.875 5.398 1 98.31 108 GLU B O 1
ATOM 2378 N N . LYS B 1 109 ? 16.297 9.297 7.055 1 98 109 LYS B N 1
ATOM 2379 C CA . LYS B 1 109 ? 17.688 9.094 7.453 1 98 109 LYS B CA 1
ATOM 2380 C C . LYS B 1 109 ? 17.906 7.668 7.949 1 98 109 LYS B C 1
ATOM 2382 O O . LYS B 1 109 ? 18.922 7.047 7.633 1 98 109 LYS B O 1
ATOM 2387 N N . SER B 1 110 ? 16.984 7.203 8.727 1 97.44 110 SER B N 1
ATOM 2388 C CA . SER B 1 110 ? 17.062 5.824 9.203 1 97.44 110 SER B CA 1
ATOM 2389 C C . SER B 1 110 ? 17.016 4.836 8.047 1 97.44 110 SER B C 1
ATOM 2391 O O . SER B 1 110 ? 17.75 3.857 8.023 1 97.44 110 SER B O 1
ATOM 2393 N N . MET B 1 111 ? 16.109 5.078 7.148 1 97.06 111 MET B N 1
ATOM 2394 C CA . MET B 1 111 ? 16 4.242 5.957 1 97.06 111 MET B CA 1
ATOM 2395 C C . MET B 1 111 ? 17.297 4.273 5.156 1 97.06 111 MET B C 1
ATOM 2397 O O . MET B 1 111 ? 17.75 3.24 4.66 1 97.06 111 MET B O 1
ATOM 2401 N N . ASN B 1 112 ? 17.859 5.477 5.016 1 97.75 112 ASN B N 1
ATOM 2402 C CA . ASN B 1 112 ? 19.141 5.609 4.324 1 97.75 112 ASN B CA 1
ATOM 2403 C C . ASN B 1 112 ? 20.234 4.789 5.004 1 97.75 112 ASN B C 1
ATOM 2405 O O . ASN B 1 112 ? 21.016 4.113 4.332 1 97.75 112 ASN B O 1
ATOM 2409 N N . GLN B 1 113 ? 20.266 4.855 6.297 1 98.44 113 GLN B N 1
ATOM 2410 C CA . GLN B 1 113 ? 21.25 4.066 7.031 1 98.44 113 GLN B CA 1
ATOM 2411 C C . GLN B 1 113 ? 21.047 2.572 6.801 1 98.44 113 GLN B C 1
ATOM 2413 O O . GLN B 1 113 ? 22.016 1.825 6.621 1 98.44 113 GLN B O 1
ATOM 2418 N N . SER B 1 114 ? 19.828 2.127 6.84 1 98.38 114 SER B N 1
ATOM 2419 C CA . SER B 1 114 ? 19.516 0.726 6.574 1 98.38 114 SER B CA 1
ATOM 2420 C C . SER B 1 114 ? 20.016 0.295 5.203 1 98.38 114 SER B C 1
ATOM 2422 O O . SER B 1 114 ? 20.578 -0.79 5.055 1 98.38 114 SER B O 1
ATOM 2424 N N . LEU B 1 115 ? 19.844 1.145 4.207 1 98.69 115 LEU B N 1
ATOM 2425 C CA . LEU B 1 115 ? 20.266 0.854 2.842 1 98.69 115 LEU B CA 1
ATOM 2426 C C . LEU B 1 115 ? 21.797 0.818 2.75 1 98.69 115 LEU B C 1
ATOM 2428 O O . LEU B 1 115 ? 22.359 -0.016 2.037 1 98.69 115 LEU B O 1
ATOM 2432 N N . LEU B 1 116 ? 22.406 1.748 3.467 1 98.56 116 LEU B N 1
ATOM 2433 C CA . LEU B 1 116 ? 23.859 1.752 3.504 1 98.56 116 LEU B CA 1
ATOM 2434 C C . LEU B 1 116 ? 24.391 0.494 4.184 1 98.56 116 LEU B C 1
ATOM 2436 O O . LEU B 1 116 ? 25.375 -0.097 3.729 1 98.56 116 LEU B O 1
ATOM 2440 N N . ASP B 1 117 ? 23.766 0.069 5.258 1 98.75 117 ASP B N 1
ATOM 2441 C CA . ASP B 1 117 ? 24.141 -1.178 5.922 1 98.75 117 ASP B CA 1
ATOM 2442 C C . ASP B 1 117 ? 23.953 -2.373 4.992 1 98.75 117 ASP B C 1
ATOM 2444 O O . ASP B 1 117 ? 24.781 -3.283 4.965 1 98.75 117 ASP B O 1
ATOM 2448 N N . LEU B 1 118 ? 22.891 -2.391 4.273 1 98.69 118 LEU B N 1
ATOM 2449 C CA . LEU B 1 118 ? 22.641 -3.438 3.287 1 98.69 118 LEU B CA 1
ATOM 2450 C C . LEU B 1 118 ? 23.719 -3.451 2.217 1 98.69 118 LEU B C 1
ATOM 2452 O O . LEU B 1 118 ? 24.188 -4.52 1.816 1 98.69 118 LEU B O 1
ATOM 2456 N N . HIS B 1 119 ? 24.062 -2.293 1.781 1 98.69 119 HIS B N 1
ATOM 2457 C CA . HIS B 1 119 ? 25.125 -2.17 0.798 1 98.69 119 HIS B CA 1
ATOM 2458 C C . HIS B 1 119 ? 26.438 -2.711 1.346 1 98.69 119 HIS B C 1
ATOM 2460 O O . HIS B 1 119 ? 27.172 -3.418 0.643 1 98.69 119 HIS B O 1
ATOM 2466 N N . GLN B 1 120 ? 26.781 -2.357 2.545 1 98.81 120 GLN B N 1
ATOM 2467 C CA . GLN B 1 120 ? 28 -2.85 3.182 1 98.81 120 GLN B CA 1
ATOM 2468 C C . GLN B 1 120 ? 27.984 -4.371 3.291 1 98.81 120 GLN B C 1
ATOM 2470 O O . GLN B 1 120 ? 28.984 -5.027 3.023 1 98.81 120 GLN B O 1
ATOM 2475 N N . LEU B 1 121 ? 26.844 -4.922 3.727 1 98.75 121 LEU B N 1
ATOM 2476 C CA . LEU B 1 121 ? 26.703 -6.371 3.785 1 98.75 121 LEU B CA 1
ATOM 2477 C C . LEU B 1 121 ? 26.953 -6.996 2.418 1 98.75 121 LEU B C 1
ATOM 2479 O O . LEU B 1 121 ? 27.656 -8 2.312 1 98.75 121 LEU B O 1
ATOM 2483 N N . ALA B 1 122 ? 26.359 -6.426 1.368 1 98.62 122 ALA B N 1
ATOM 2484 C CA . ALA B 1 122 ? 26.547 -6.91 0.003 1 98.62 122 ALA B CA 1
ATOM 2485 C C . ALA B 1 122 ? 28.016 -6.879 -0.393 1 98.62 122 ALA B C 1
ATOM 2487 O O . ALA B 1 122 ? 28.516 -7.816 -1.015 1 98.62 122 ALA B O 1
ATOM 2488 N N . THR B 1 123 ? 28.672 -5.789 -0.052 1 98.69 123 THR B N 1
ATOM 2489 C CA . THR B 1 123 ? 30.094 -5.652 -0.313 1 98.69 123 THR B CA 1
ATOM 2490 C C . THR B 1 123 ? 30.875 -6.738 0.416 1 98.69 123 THR B C 1
ATOM 2492 O O . THR B 1 123 ? 31.719 -7.414 -0.185 1 98.69 123 THR B O 1
ATOM 2495 N N . ASP B 1 124 ? 30.609 -6.98 1.656 1 98.62 124 ASP B N 1
ATOM 2496 C CA . ASP B 1 124 ? 31.312 -7.969 2.48 1 98.62 124 ASP B CA 1
ATOM 2497 C C . ASP B 1 124 ? 31.125 -9.375 1.92 1 98.62 124 ASP B C 1
ATOM 2499 O O . ASP B 1 124 ? 32 -10.227 2.043 1 98.62 124 ASP B O 1
ATOM 2503 N N . LYS B 1 125 ? 30 -9.609 1.272 1 98.38 125 LYS B N 1
ATOM 2504 C CA . LYS B 1 125 ? 29.688 -10.938 0.741 1 98.38 125 LYS B CA 1
ATOM 2505 C C . LYS B 1 125 ? 30.031 -11.023 -0.744 1 98.38 125 LYS B C 1
ATOM 2507 O O . LYS B 1 125 ? 29.656 -11.984 -1.417 1 98.38 125 LYS B O 1
ATOM 2512 N N . ASN B 1 126 ? 30.641 -9.984 -1.293 1 97.75 126 ASN B N 1
ATOM 2513 C CA . ASN B 1 126 ? 31.062 -9.906 -2.686 1 97.75 126 ASN B CA 1
ATOM 2514 C C . ASN B 1 126 ? 29.875 -10.031 -3.643 1 97.75 126 ASN B C 1
ATOM 2516 O O . ASN B 1 126 ? 29.953 -10.766 -4.629 1 97.75 126 ASN B O 1
ATOM 2520 N N . ASP B 1 127 ? 28.766 -9.414 -3.299 1 98.06 127 ASP B N 1
ATOM 2521 C CA . ASP B 1 127 ? 27.578 -9.367 -4.133 1 98.06 127 ASP B CA 1
ATOM 2522 C C . ASP B 1 127 ? 27.531 -8.086 -4.957 1 98.06 127 ASP B C 1
ATOM 2524 O O . ASP B 1 127 ? 26.781 -7.16 -4.633 1 98.06 127 ASP B O 1
ATOM 2528 N N . ALA B 1 128 ? 28.219 -8.031 -6.035 1 97.75 128 ALA B N 1
ATOM 2529 C CA . ALA B 1 128 ? 28.359 -6.852 -6.879 1 97.75 128 ALA B CA 1
ATOM 2530 C C . ALA B 1 128 ? 27.016 -6.457 -7.496 1 97.75 128 ALA B C 1
ATOM 2532 O O . ALA B 1 128 ? 26.734 -5.273 -7.703 1 97.75 128 ALA B O 1
ATOM 2533 N N . HIS B 1 129 ? 26.234 -7.434 -7.758 1 97.19 129 HIS B N 1
ATOM 2534 C CA . HIS B 1 129 ? 24.922 -7.16 -8.336 1 97.19 129 HIS B CA 1
ATOM 2535 C C . HIS B 1 129 ? 24.047 -6.363 -7.379 1 97.19 129 HIS B C 1
ATOM 2537 O O . HIS B 1 129 ? 23.438 -5.375 -7.777 1 97.19 129 HIS B O 1
ATOM 2543 N N . LEU B 1 130 ? 24.016 -6.793 -6.141 1 98.31 130 LEU B N 1
ATOM 2544 C CA . LEU B 1 130 ? 23.219 -6.094 -5.141 1 98.31 130 LEU B CA 1
ATOM 2545 C C . LEU B 1 130 ? 23.781 -4.695 -4.887 1 98.31 130 LEU B C 1
ATOM 2547 O O . LEU B 1 130 ? 23.016 -3.736 -4.75 1 98.31 130 LEU B O 1
ATOM 2551 N N . CYS B 1 131 ? 25.062 -4.559 -4.809 1 98.5 131 CYS B N 1
ATOM 2552 C CA . CYS B 1 131 ? 25.672 -3.242 -4.656 1 98.5 131 CYS B CA 1
ATOM 2553 C C . CYS B 1 131 ? 25.219 -2.301 -5.766 1 98.5 131 CYS B C 1
ATOM 2555 O O . CYS B 1 131 ? 24.75 -1.192 -5.488 1 98.5 131 CYS B O 1
ATOM 2557 N N . SER B 1 132 ? 25.359 -2.762 -6.988 1 98.5 132 SER B N 1
ATOM 2558 C CA . SER B 1 132 ? 24.984 -1.947 -8.141 1 98.5 132 SER B CA 1
ATOM 2559 C C . SER B 1 132 ? 23.5 -1.604 -8.117 1 98.5 132 SER B C 1
ATOM 2561 O O . SER B 1 132 ? 23.109 -0.476 -8.438 1 98.5 132 SER B O 1
ATOM 2563 N N . PHE B 1 133 ? 22.688 -2.57 -7.762 1 98.62 133 PHE B N 1
ATOM 2564 C CA . PHE B 1 133 ? 21.25 -2.371 -7.676 1 98.62 133 PHE B CA 1
ATOM 2565 C C . PHE B 1 133 ? 20.922 -1.245 -6.703 1 98.62 133 PHE B C 1
ATOM 2567 O O . PHE B 1 133 ? 20.141 -0.347 -7.031 1 98.62 133 PHE B O 1
ATOM 2574 N N . LEU B 1 134 ? 21.5 -1.245 -5.539 1 98.62 134 LEU B N 1
ATOM 2575 C CA . LEU B 1 134 ? 21.25 -0.244 -4.508 1 98.62 134 LEU B CA 1
ATOM 2576 C C . LEU B 1 134 ? 21.781 1.122 -4.934 1 98.62 134 LEU B C 1
ATOM 2578 O O . LEU B 1 134 ? 21.109 2.141 -4.723 1 98.62 134 LEU B O 1
ATOM 2582 N N . GLU B 1 135 ? 22.922 1.131 -5.547 1 98.31 135 GLU B N 1
ATOM 2583 C CA . GLU B 1 135 ? 23.547 2.365 -5.996 1 98.31 135 GLU B CA 1
ATOM 2584 C C . GLU B 1 135 ? 22.734 3.039 -7.098 1 98.31 135 GLU B C 1
ATOM 2586 O O . GLU B 1 135 ? 22.734 4.266 -7.207 1 98.31 135 GLU B O 1
ATOM 2591 N N . THR B 1 136 ? 22.031 2.26 -7.832 1 98 136 THR B N 1
ATOM 2592 C CA . THR B 1 136 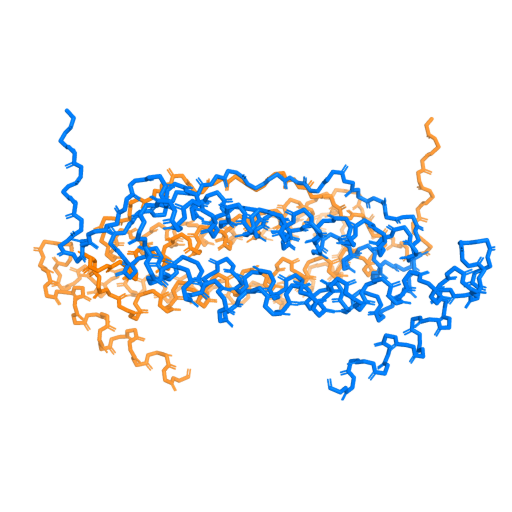? 21.297 2.781 -8.984 1 98 136 THR B CA 1
ATOM 2593 C C . THR B 1 136 ? 19.875 3.154 -8.602 1 98 136 THR B C 1
ATOM 2595 O O . THR B 1 136 ? 19.359 4.199 -9.016 1 98 136 THR B O 1
ATOM 2598 N N . ASN B 1 137 ? 19.281 2.408 -7.793 1 97.5 137 ASN B N 1
ATOM 2599 C CA . ASN B 1 137 ? 17.828 2.512 -7.652 1 97.5 137 ASN B CA 1
ATOM 2600 C C . ASN B 1 137 ? 17.453 3.158 -6.324 1 97.5 137 ASN B C 1
ATOM 2602 O O . ASN B 1 137 ? 16.312 3.609 -6.156 1 97.5 137 ASN B O 1
ATOM 2606 N N . TYR B 1 138 ? 18.391 3.262 -5.367 1 98.19 138 TYR B N 1
ATOM 2607 C CA . TYR B 1 138 ? 17.953 3.703 -4.047 1 98.19 138 TYR B CA 1
ATOM 2608 C C . TYR B 1 138 ? 18.828 4.852 -3.541 1 98.19 138 TYR B C 1
ATOM 2610 O O . TYR B 1 138 ? 18.312 5.906 -3.17 1 98.19 138 TYR B O 1
ATOM 2618 N N . LEU B 1 139 ? 20.078 4.742 -3.559 1 97.62 139 LEU B N 1
ATOM 2619 C CA . LEU B 1 139 ? 20.984 5.609 -2.811 1 97.62 139 LEU B CA 1
ATOM 2620 C C . LEU B 1 139 ? 20.922 7.043 -3.332 1 97.62 139 LEU B C 1
ATOM 2622 O O . LEU B 1 139 ? 20.812 7.988 -2.549 1 97.62 139 LEU B O 1
ATOM 2626 N N . PRO B 1 140 ? 20.906 7.305 -4.668 1 96.81 140 PRO B N 1
ATOM 2627 C CA . PRO B 1 140 ? 20.797 8.695 -5.121 1 96.81 140 PRO B CA 1
ATOM 2628 C C . PRO B 1 140 ? 19.484 9.352 -4.715 1 96.81 140 PRO B C 1
ATOM 2630 O O . PRO B 1 140 ? 19.469 10.508 -4.301 1 96.81 140 PRO B O 1
ATOM 2633 N N . GLU B 1 141 ? 18.438 8.617 -4.824 1 96.31 141 GLU B N 1
ATOM 2634 C CA . GLU B 1 141 ? 17.125 9.156 -4.469 1 96.31 141 GLU B CA 1
ATOM 2635 C C . GLU B 1 141 ? 17.062 9.5 -2.984 1 96.31 141 GLU B C 1
ATOM 2637 O O . GLU B 1 141 ? 16.438 10.5 -2.602 1 96.31 141 GLU B O 1
ATOM 2642 N N . GLN B 1 142 ? 17.719 8.672 -2.133 1 97.25 142 GLN B N 1
ATOM 2643 C CA . GLN B 1 142 ? 17.688 8.906 -0.692 1 97.25 142 GLN B CA 1
ATOM 2644 C C . GLN B 1 142 ? 18.359 10.234 -0.339 1 97.25 142 GLN B C 1
ATOM 2646 O O . GLN B 1 142 ? 17.859 10.984 0.5 1 97.25 142 GLN B O 1
ATOM 2651 N N . VAL B 1 143 ? 19.422 10.562 -1.014 1 96.31 143 VAL B N 1
ATOM 2652 C CA . VAL B 1 143 ? 20.141 11.812 -0.758 1 96.31 143 VAL B CA 1
ATOM 2653 C C . VAL B 1 143 ? 19.266 12.992 -1.157 1 96.31 143 VAL B C 1
ATOM 2655 O O . VAL B 1 143 ? 19.188 13.992 -0.435 1 96.31 143 VAL B O 1
ATOM 2658 N N . LYS B 1 144 ? 18.594 12.906 -2.242 1 97.06 144 LYS B N 1
ATOM 2659 C CA . LYS B 1 144 ? 17.703 13.969 -2.727 1 97.06 144 LYS B CA 1
ATOM 2660 C C . LYS B 1 144 ? 16.547 14.203 -1.763 1 97.06 144 LYS B C 1
ATOM 2662 O O . LYS B 1 144 ? 16.219 15.352 -1.449 1 97.06 144 LYS B O 1
ATOM 2667 N N . VAL B 1 145 ? 15.969 13.125 -1.29 1 97.75 145 VAL B N 1
ATOM 2668 C CA . VAL B 1 145 ? 14.805 13.227 -0.416 1 97.75 145 VAL B CA 1
ATOM 2669 C C . VAL B 1 145 ? 15.211 13.852 0.917 1 97.75 145 VAL B C 1
ATOM 2671 O O . VAL B 1 145 ? 14.508 14.727 1.437 1 97.75 145 VAL B O 1
ATOM 2674 N N . ILE B 1 146 ? 16.312 13.422 1.467 1 97.94 146 ILE B N 1
ATOM 2675 C CA . ILE B 1 146 ? 16.781 13.938 2.746 1 97.94 146 ILE B CA 1
ATOM 2676 C C . ILE B 1 146 ? 17.094 15.422 2.619 1 97.94 146 ILE B C 1
ATOM 2678 O O . ILE B 1 146 ? 16.734 16.219 3.496 1 97.94 146 ILE B O 1
ATOM 2682 N N . LYS B 1 147 ? 17.719 15.852 1.514 1 97.88 147 LYS B N 1
ATOM 2683 C CA . LYS B 1 147 ? 17.984 17.266 1.266 1 97.88 147 LYS B CA 1
ATOM 2684 C C . LYS B 1 147 ? 16.688 18.062 1.157 1 97.88 147 LYS B C 1
ATOM 2686 O O . LYS B 1 147 ? 16.578 19.156 1.727 1 97.88 147 LYS B O 1
ATOM 2691 N N . GLU B 1 148 ? 15.773 17.547 0.436 1 97.56 148 GLU B N 1
ATOM 2692 C CA . GLU B 1 148 ? 14.484 18.203 0.246 1 97.56 148 GLU B CA 1
ATOM 2693 C C . GLU B 1 148 ? 13.773 18.422 1.578 1 97.56 148 GLU B C 1
ATOM 2695 O O . GLU B 1 148 ? 13.328 19.531 1.881 1 97.56 148 GLU B O 1
ATOM 2700 N N . LEU B 1 149 ? 13.719 17.359 2.373 1 98.25 149 LEU B N 1
ATOM 2701 C CA . LEU B 1 149 ? 13.062 17.438 3.672 1 98.25 149 LEU B CA 1
ATOM 2702 C C . LEU B 1 149 ? 13.797 18.406 4.594 1 98.25 149 LEU B C 1
ATOM 2704 O O . LEU B 1 149 ? 13.172 19.188 5.32 1 98.25 149 LEU B O 1
ATOM 2708 N N . GLY B 1 150 ? 15.133 18.328 4.586 1 98 150 GLY B N 1
ATOM 2709 C CA . GLY B 1 150 ? 15.906 19.297 5.34 1 98 150 GLY B CA 1
ATOM 2710 C C . GLY B 1 150 ? 15.586 20.734 4.961 1 98 150 GLY B C 1
ATOM 2711 O O . GLY B 1 150 ? 15.469 21.594 5.832 1 98 150 GLY B O 1
ATOM 2712 N N . GLY B 1 151 ? 15.438 21.016 3.654 1 97.94 151 GLY B N 1
ATOM 2713 C CA . GLY B 1 151 ? 15.047 22.328 3.184 1 97.94 151 GLY B CA 1
ATOM 2714 C C . GLY B 1 151 ? 13.664 22.75 3.656 1 97.94 151 GLY B C 1
ATOM 2715 O O . GLY B 1 151 ? 13.445 23.906 4.012 1 97.94 151 GLY B O 1
ATOM 2716 N N . TYR B 1 152 ? 12.75 21.859 3.666 1 97.88 152 TYR B N 1
ATOM 2717 C CA . TYR B 1 152 ? 11.398 22.125 4.137 1 97.88 152 TYR B CA 1
ATOM 2718 C C . TYR B 1 152 ? 11.398 22.516 5.613 1 97.88 152 TYR B C 1
ATOM 2720 O O . TYR B 1 152 ? 10.75 23.484 6.012 1 97.88 152 TYR B O 1
ATOM 2728 N N . ILE B 1 153 ? 12.172 21.75 6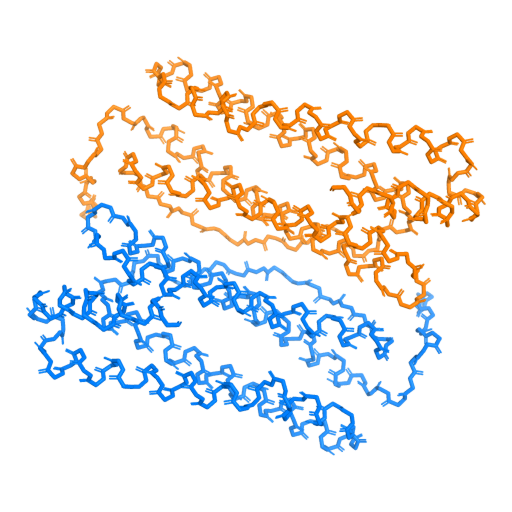.406 1 98.31 153 ILE B N 1
ATOM 2729 C CA . ILE B 1 153 ? 12.281 22.016 7.832 1 98.31 153 ILE B CA 1
ATOM 2730 C C . ILE B 1 153 ? 12.875 23.406 8.055 1 98.31 153 ILE B C 1
ATOM 2732 O O . ILE B 1 153 ? 12.375 24.188 8.867 1 98.31 153 ILE B O 1
ATOM 2736 N N . THR B 1 154 ? 13.891 23.719 7.312 1 98.19 154 THR B N 1
ATOM 2737 C CA . THR B 1 154 ? 14.547 25.016 7.418 1 98.19 154 THR B CA 1
ATOM 2738 C C . THR B 1 154 ? 13.57 26.141 7.074 1 98.19 154 THR B C 1
ATOM 2740 O O . THR B 1 154 ? 13.461 27.125 7.812 1 98.19 154 THR B O 1
ATOM 2743 N N . ASN B 1 155 ? 12.844 26.016 5.98 1 97.31 155 ASN B N 1
ATOM 2744 C CA . ASN B 1 155 ? 11.898 27.031 5.539 1 97.31 155 ASN B CA 1
ATOM 2745 C C . ASN B 1 155 ? 10.766 27.219 6.543 1 97.31 155 ASN B C 1
ATOM 2747 O O . ASN B 1 155 ? 10.414 28.344 6.887 1 97.31 155 ASN B O 1
ATOM 2751 N N . LEU B 1 156 ? 10.234 26.141 7.043 1 98 156 LEU B N 1
ATOM 2752 C CA . LEU B 1 156 ? 9.148 26.203 8.016 1 98 156 LEU B CA 1
ATOM 2753 C C . LEU B 1 156 ? 9.617 26.875 9.305 1 98 156 LEU B C 1
ATOM 2755 O O . LEU B 1 156 ? 8.922 27.75 9.844 1 98 156 LEU B O 1
ATOM 2759 N N . SER B 1 157 ? 10.812 26.516 9.742 1 97.56 157 SER B N 1
ATOM 2760 C CA . SER B 1 157 ? 11.383 27.125 10.938 1 97.56 157 SER B CA 1
ATOM 2761 C C . SER B 1 157 ? 11.633 28.609 10.742 1 97.56 157 SER B C 1
ATOM 2763 O O . SER B 1 157 ? 11.32 29.422 11.625 1 97.56 157 SER B O 1
ATOM 2765 N N . LYS B 1 158 ? 12.133 28.938 9.625 1 97.38 158 LYS B N 1
ATOM 2766 C CA . LYS B 1 158 ? 12.422 30.328 9.297 1 97.38 158 LYS B CA 1
ATOM 2767 C C . LYS B 1 158 ? 11.141 31.156 9.297 1 97.38 158 LYS B C 1
ATOM 2769 O O . LYS B 1 158 ? 11.156 32.344 9.695 1 97.38 158 LYS B O 1
ATOM 2774 N N . MET B 1 159 ? 10.023 30.578 8.914 1 96.94 159 MET B N 1
ATOM 2775 C CA . MET B 1 159 ? 8.742 31.266 8.805 1 96.94 159 MET B CA 1
ATOM 2776 C C . MET B 1 159 ? 8.055 31.344 10.164 1 96.94 159 MET B C 1
ATOM 2778 O O . MET B 1 159 ? 6.996 31.969 10.289 1 96.94 159 MET B O 1
ATOM 2782 N N . GLY B 1 160 ? 8.625 30.625 11.18 1 96.31 160 GLY B N 1
ATOM 2783 C CA . GLY B 1 160 ? 8.125 30.766 12.539 1 96.31 160 GLY B CA 1
ATOM 2784 C C . GLY B 1 160 ? 7.227 29.625 12.969 1 96.31 160 GLY B C 1
ATOM 2785 O O . GLY B 1 160 ? 6.566 29.703 14.008 1 96.31 160 GLY B O 1
ATOM 2786 N N . ALA B 1 161 ? 7.191 28.562 12.141 1 94.81 161 ALA B N 1
ATOM 2787 C CA . ALA B 1 161 ? 6.445 27.375 12.578 1 94.81 161 ALA B CA 1
ATOM 2788 C C . ALA B 1 161 ? 7.098 26.734 13.797 1 94.81 161 ALA B C 1
ATOM 2790 O O . ALA B 1 161 ? 8.32 26.781 13.953 1 94.81 161 ALA B O 1
ATOM 2791 N N . PRO B 1 162 ? 6.32 26.125 14.727 1 92.81 162 PRO B N 1
ATOM 2792 C CA . PRO B 1 162 ? 4.867 25.969 14.617 1 92.81 162 PRO B CA 1
ATOM 2793 C C . PRO B 1 162 ? 4.109 27.125 15.273 1 92.81 162 PRO B C 1
ATOM 2795 O O . PRO B 1 162 ? 2.877 27.156 15.227 1 92.81 162 PRO B O 1
ATOM 2798 N N . GLU B 1 163 ? 4.82 28.125 15.875 1 94.06 163 GLU B N 1
ATOM 2799 C CA . GLU B 1 163 ? 4.184 29.172 16.641 1 94.06 163 GLU B CA 1
ATOM 2800 C C . GLU B 1 163 ? 3.344 30.094 15.758 1 94.06 163 GLU B C 1
ATOM 2802 O O . GLU B 1 163 ? 2.291 30.578 16.172 1 94.06 163 GLU B O 1
ATOM 2807 N N . THR B 1 164 ? 3.82 30.281 14.531 1 91.62 164 THR B N 1
ATOM 2808 C CA . THR B 1 164 ? 3.113 31.125 13.57 1 91.62 164 THR B CA 1
ATOM 2809 C C . THR B 1 164 ? 2.26 30.266 12.633 1 91.62 164 THR B C 1
ATOM 2811 O O . THR B 1 164 ? 2.783 29.625 11.719 1 91.62 164 THR B O 1
ATOM 2814 N N . GLY B 1 165 ? 1.004 30.266 12.766 1 87.5 165 GLY B N 1
ATOM 2815 C CA . GLY B 1 165 ? 0.093 29.453 11.961 1 87.5 165 GLY B CA 1
ATOM 2816 C C . GLY B 1 165 ? 0.172 29.766 10.477 1 87.5 165 GLY B C 1
ATOM 2817 O O . GLY B 1 165 ? 0.01 28.859 9.648 1 87.5 165 GLY B O 1
ATOM 2818 N N . MET B 1 166 ? 0.507 30.969 10.18 1 93.94 166 MET B N 1
ATOM 2819 C CA . MET B 1 166 ? 0.597 31.391 8.781 1 93.94 166 MET B CA 1
ATOM 2820 C C . MET B 1 166 ? 1.744 30.672 8.078 1 93.94 166 MET B C 1
ATOM 2822 O O . MET B 1 166 ? 1.711 30.5 6.855 1 93.94 166 MET B O 1
ATOM 2826 N N . ALA B 1 167 ? 2.691 30.344 8.844 1 95.62 167 ALA B N 1
ATOM 2827 C CA . ALA B 1 167 ? 3.855 29.656 8.273 1 95.62 167 ALA B CA 1
ATOM 2828 C C . ALA B 1 167 ? 3.447 28.391 7.551 1 95.62 167 ALA B C 1
ATOM 2830 O O . ALA B 1 167 ? 3.766 28.203 6.371 1 95.62 167 ALA B O 1
ATOM 2831 N N . GLU B 1 168 ? 2.697 27.547 8.164 1 95.5 168 GLU B N 1
ATOM 2832 C CA . GLU B 1 168 ? 2.295 26.281 7.566 1 95.5 168 GLU B CA 1
ATOM 2833 C C . GLU B 1 168 ? 1.36 26.484 6.383 1 95.5 168 GLU B C 1
ATOM 2835 O O . GLU B 1 168 ? 1.438 25.766 5.383 1 95.5 168 GLU B O 1
ATOM 2840 N N . TYR B 1 169 ? 0.511 27.469 6.609 1 96.5 169 TYR B N 1
ATOM 2841 C CA . TYR B 1 169 ? -0.451 27.75 5.551 1 96.5 169 TYR B CA 1
ATOM 2842 C C . TYR B 1 169 ? 0.257 28.188 4.27 1 96.5 169 TYR B C 1
ATOM 2844 O O . TYR B 1 169 ? -0.02 27.656 3.193 1 96.5 169 TYR B O 1
ATOM 2852 N N . LEU B 1 170 ? 1.135 29.094 4.406 1 96.88 170 LEU B N 1
ATOM 2853 C CA . LEU B 1 170 ? 1.861 29.594 3.248 1 96.88 170 LEU B CA 1
ATOM 2854 C C . LEU B 1 170 ? 2.773 28.516 2.666 1 96.88 170 LEU B C 1
ATOM 2856 O O . LEU B 1 170 ? 2.9 28.406 1.445 1 96.88 170 LEU B O 1
ATOM 2860 N N . PHE B 1 171 ? 3.402 27.812 3.547 1 97.5 171 PHE B N 1
ATOM 2861 C CA . PHE B 1 171 ? 4.246 26.719 3.094 1 97.5 171 PHE B CA 1
ATOM 2862 C C . PHE B 1 171 ? 3.436 25.719 2.279 1 97.5 171 PHE B C 1
ATOM 2864 O O . PHE B 1 171 ? 3.877 25.266 1.218 1 97.5 171 PHE B O 1
ATOM 2871 N N . ASP B 1 172 ? 2.246 25.328 2.746 1 97.56 172 ASP B N 1
ATOM 2872 C CA . ASP B 1 172 ? 1.343 24.406 2.066 1 97.56 172 ASP B CA 1
ATOM 2873 C C . ASP B 1 172 ? 0.979 24.922 0.675 1 97.56 172 ASP B C 1
ATOM 2875 O O . ASP B 1 172 ? 1.062 24.172 -0.306 1 97.56 172 ASP B O 1
ATOM 2879 N N . LYS B 1 173 ? 0.703 26.188 0.571 1 96.56 173 LYS B N 1
ATOM 2880 C CA . LYS B 1 173 ? 0.183 26.766 -0.663 1 9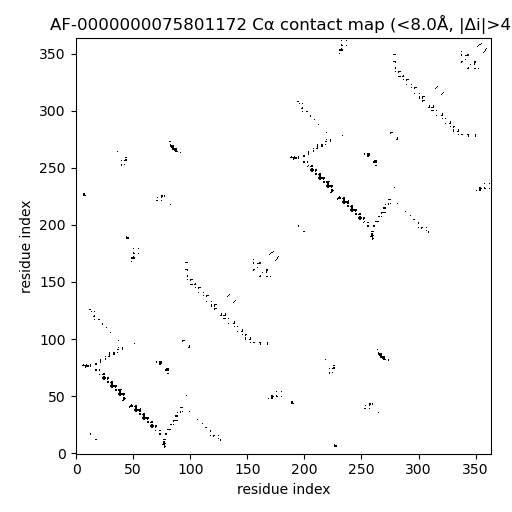6.56 173 LYS B CA 1
ATOM 2881 C C . LYS B 1 173 ? 1.313 27.094 -1.637 1 96.56 173 LYS B C 1
ATOM 2883 O O . LYS B 1 173 ? 1.203 26.828 -2.834 1 96.56 173 LYS B O 1
ATOM 2888 N N . LEU B 1 174 ? 2.387 27.562 -1.16 1 95.31 174 LEU B N 1
ATOM 2889 C CA . LEU B 1 174 ? 3.406 28.125 -2.043 1 95.31 174 LEU B CA 1
ATOM 2890 C C . LEU B 1 174 ? 4.492 27.078 -2.336 1 95.31 174 LEU B C 1
ATOM 2892 O O . LEU B 1 174 ? 4.945 26.969 -3.475 1 95.31 174 LEU B O 1
ATOM 2896 N N . THR B 1 175 ? 4.906 26.406 -1.347 1 94.75 175 THR B N 1
ATOM 2897 C CA . THR B 1 175 ? 6.016 25.469 -1.525 1 94.75 175 THR B CA 1
ATOM 2898 C C . THR B 1 175 ? 5.508 24.109 -2.016 1 94.75 175 THR B C 1
ATOM 2900 O O . THR B 1 175 ? 5.902 23.656 -3.086 1 94.75 175 THR B O 1
ATOM 2903 N N . LEU B 1 176 ? 4.566 23.516 -1.27 1 95.69 176 LEU B N 1
ATOM 2904 C CA . LEU B 1 176 ? 4.121 22.172 -1.619 1 95.69 176 LEU B CA 1
ATOM 2905 C C . LEU B 1 176 ? 3.131 22.203 -2.777 1 95.69 176 LEU B C 1
ATOM 2907 O O . LEU B 1 176 ? 3.057 21.266 -3.568 1 95.69 176 LEU B O 1
ATOM 2911 N N . GLY B 1 177 ? 2.336 23.266 -2.9 1 92.31 177 GLY B N 1
ATOM 2912 C CA . GLY B 1 177 ? 1.435 23.422 -4.031 1 92.31 177 GLY B CA 1
ATOM 2913 C C . GLY B 1 177 ? 2.158 23.531 -5.359 1 92.31 177 GLY B C 1
ATOM 2914 O O . GLY B 1 177 ? 1.703 22.984 -6.367 1 92.31 177 GLY B O 1
ATOM 2915 N N . ASN B 1 178 ? 3.25 24.125 -5.367 1 86 178 ASN B N 1
ATOM 2916 C CA . ASN B 1 178 ? 4.047 24.312 -6.574 1 86 178 ASN B CA 1
ATOM 2917 C C . ASN B 1 178 ? 4.812 23.031 -6.938 1 86 178 ASN B C 1
ATOM 2919 O O . ASN B 1 178 ? 5.094 22.797 -8.109 1 86 178 ASN B O 1
ATOM 2923 N N . SER B 1 179 ? 5.133 22.312 -5.949 1 77.56 179 SER B N 1
ATOM 2924 C CA . SER B 1 179 ? 5.883 21.094 -6.188 1 77.56 179 SER B CA 1
ATOM 2925 C C . SER B 1 179 ? 5.008 20.031 -6.848 1 77.56 179 SER B C 1
ATOM 2927 O O . SER B 1 179 ? 5.516 19.141 -7.535 1 77.56 179 SER B O 1
ATOM 2929 N N . ALA B 1 180 ? 3.82 20.062 -6.57 1 70.38 180 ALA B N 1
ATOM 2930 C CA . ALA B 1 180 ? 2.887 19.109 -7.16 1 70.38 180 ALA B CA 1
ATOM 2931 C C . ALA B 1 180 ? 2.67 19.391 -8.641 1 70.38 180 ALA B C 1
ATOM 2933 O O . ALA B 1 180 ? 2.246 18.516 -9.398 1 70.38 180 ALA B O 1
ATOM 2934 N N . LYS B 1 181 ? 2.852 20.484 -9.055 1 63.88 181 LYS B N 1
ATOM 2935 C CA . LYS B 1 181 ? 2.635 20.891 -10.445 1 63.88 181 LYS B CA 1
ATOM 2936 C C . LYS B 1 181 ? 3.814 20.484 -11.32 1 63.88 181 LYS B C 1
ATOM 2938 O O . LYS B 1 181 ? 3.693 20.422 -12.547 1 63.88 181 LYS B O 1
ATOM 2943 N N . ASN B 1 182 ? 4.949 20.219 -10.781 1 50.66 182 ASN B N 1
ATOM 2944 C CA . ASN B 1 182 ? 6.137 19.891 -11.57 1 50.66 182 ASN B CA 1
ATOM 2945 C C . ASN B 1 182 ? 6.379 18.391 -11.633 1 50.66 182 ASN B C 1
ATOM 2947 O O . ASN B 1 182 ? 6.168 17.688 -10.648 1 50.66 182 ASN B O 1
#